Protein AF-A0A5D2L6T0-F1 (afdb_monomer)

Mean predicted aligned error: 5.44 Å

Structure (mmCIF, N/CA/C/O backbone):
data_AF-A0A5D2L6T0-F1
#
_entry.id   AF-A0A5D2L6T0-F1
#
loop_
_atom_site.group_PDB
_atom_site.id
_atom_site.type_symbol
_atom_site.label_atom_id
_atom_site.label_alt_id
_atom_site.label_comp_id
_atom_site.label_asym_id
_atom_site.label_entity_id
_atom_site.label_seq_id
_atom_site.pdbx_PDB_ins_code
_atom_site.Cartn_x
_atom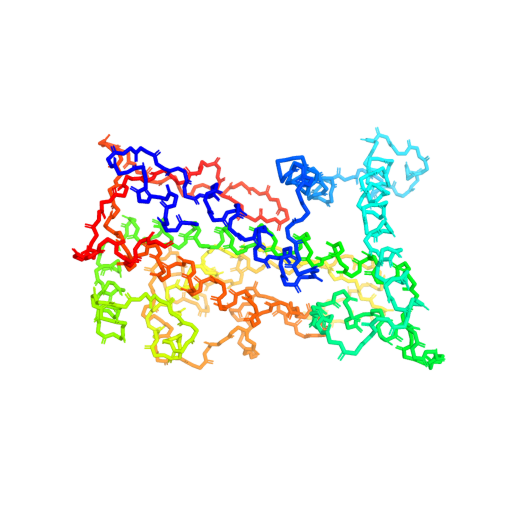_site.Cartn_y
_atom_site.Cartn_z
_atom_site.occupancy
_atom_site.B_iso_or_equiv
_atom_site.auth_seq_id
_atom_site.auth_comp_id
_atom_site.auth_asym_id
_atom_site.auth_atom_id
_atom_site.pdbx_PDB_model_num
ATOM 1 N N . MET A 1 1 ? -1.366 10.564 13.164 1.00 91.81 1 MET A N 1
ATOM 2 C CA . MET A 1 1 ? -2.669 9.953 12.842 1.00 91.81 1 MET A CA 1
ATOM 3 C C . MET A 1 1 ? -3.666 10.006 13.991 1.00 91.81 1 MET A C 1
ATOM 5 O O . MET A 1 1 ? -4.524 10.870 13.949 1.00 91.81 1 MET A O 1
ATOM 9 N N . VAL A 1 2 ? -3.582 9.132 15.008 1.00 93.00 2 VAL A N 1
ATOM 10 C CA . VAL A 1 2 ? -4.621 9.012 16.059 1.00 93.00 2 VAL A CA 1
ATOM 11 C C . VAL A 1 2 ? -4.893 10.361 16.730 1.00 93.00 2 VAL A C 1
ATOM 13 O O . VAL A 1 2 ? -6.029 10.823 16.725 1.00 93.00 2 VAL A O 1
ATOM 16 N N . LYS A 1 3 ? -3.842 11.066 17.154 1.00 92.00 3 LYS A N 1
ATOM 17 C CA . LYS A 1 3 ? -3.933 12.431 17.689 1.00 92.00 3 LYS A CA 1
ATOM 18 C C . LYS A 1 3 ? -4.612 13.443 16.762 1.00 92.00 3 LYS A C 1
ATOM 20 O O . LYS A 1 3 ? -5.436 14.239 17.203 1.00 92.00 3 LYS A O 1
ATOM 25 N N . GLU A 1 4 ? -4.275 13.419 15.473 1.00 90.75 4 GLU A N 1
ATOM 26 C CA . GLU A 1 4 ? -4.847 14.331 14.467 1.00 90.75 4 GLU A CA 1
ATOM 27 C C . GLU A 1 4 ? -6.338 14.041 14.232 1.00 90.75 4 GLU A C 1
ATOM 29 O O . GLU A 1 4 ? -7.122 14.972 14.056 1.00 90.75 4 GLU A O 1
ATOM 34 N N . ILE A 1 5 ? -6.738 12.765 14.271 1.00 92.81 5 ILE A N 1
ATOM 35 C CA . ILE A 1 5 ? -8.134 12.323 14.146 1.00 92.81 5 ILE A CA 1
ATOM 36 C C . ILE A 1 5 ? -8.926 12.662 15.414 1.00 92.81 5 ILE A C 1
ATOM 38 O O . ILE A 1 5 ? -10.043 13.165 15.317 1.00 92.81 5 ILE A O 1
ATOM 42 N N . HIS A 1 6 ? -8.338 12.461 16.595 1.00 90.44 6 HIS A N 1
ATOM 43 C CA . HIS A 1 6 ? -8.950 12.811 17.878 1.00 90.44 6 HIS A CA 1
ATOM 44 C C . HIS A 1 6 ? -9.287 14.307 17.961 1.00 90.44 6 HIS A C 1
ATOM 46 O O . HIS A 1 6 ? -10.361 14.690 18.418 1.00 90.44 6 HIS A O 1
ATOM 52 N N . GLY A 1 7 ? -8.416 15.176 17.436 1.00 88.06 7 GLY A N 1
ATOM 53 C CA . GLY A 1 7 ? -8.685 16.617 17.340 1.00 88.06 7 GLY A CA 1
ATOM 54 C C . GLY A 1 7 ? -9.858 17.006 16.424 1.00 88.06 7 GLY A C 1
ATOM 55 O O . GLY A 1 7 ? -10.235 18.174 16.395 1.00 88.06 7 GLY A O 1
ATOM 56 N N . LYS A 1 8 ? -10.433 16.054 15.677 1.00 87.75 8 LYS A N 1
ATOM 57 C CA . LYS A 1 8 ? -11.510 16.245 14.692 1.00 87.75 8 LYS A CA 1
ATOM 58 C C . LYS A 1 8 ? -12.812 15.525 15.078 1.00 87.75 8 LYS A C 1
ATOM 60 O O . LYS A 1 8 ? -13.636 15.241 14.207 1.00 87.75 8 LYS A O 1
ATOM 65 N N . PHE A 1 9 ? -13.023 15.221 16.357 1.00 86.06 9 PHE A N 1
ATOM 66 C CA . PHE A 1 9 ? -14.237 14.543 16.820 1.00 86.06 9 PHE A CA 1
ATOM 67 C C . PHE A 1 9 ? -15.538 15.216 16.396 1.00 86.06 9 PHE A C 1
ATOM 69 O O . PHE A 1 9 ? -15.673 16.437 16.421 1.00 86.06 9 PHE A O 1
ATOM 76 N N . GLY A 1 10 ? -16.495 14.381 15.977 1.00 77.06 10 GLY A N 1
ATOM 77 C CA . GLY A 1 10 ? -17.788 14.829 15.458 1.00 77.06 10 GLY A CA 1
ATOM 78 C C . GLY A 1 10 ? -17.724 15.513 14.088 1.00 77.06 10 GLY A C 1
ATOM 79 O O . GLY A 1 10 ? -18.768 15.880 13.555 1.00 77.06 10 GLY A O 1
ATOM 80 N N . SER A 1 11 ? -16.535 15.666 13.493 1.00 89.31 11 SER A N 1
ATOM 81 C CA . SER A 1 11 ? -16.359 16.215 12.147 1.00 89.31 11 SER A CA 1
ATOM 82 C C . SER A 1 11 ? -16.006 15.127 11.134 1.00 89.31 11 SER A C 1
ATOM 84 O O . SER A 1 11 ? -15.559 14.035 11.482 1.00 89.31 11 SER A O 1
ATOM 86 N N . SER A 1 12 ? -16.237 15.423 9.858 1.00 92.06 12 SER A N 1
ATOM 87 C CA . SER A 1 12 ? -15.914 14.511 8.761 1.00 92.06 12 SER A CA 1
ATOM 88 C C . SER A 1 12 ? -14.402 14.437 8.537 1.00 92.06 12 SER A C 1
ATOM 90 O O . SER A 1 12 ? -13.741 15.461 8.357 1.00 92.06 12 SER A O 1
ATOM 92 N N . VAL A 1 13 ? -13.858 13.222 8.517 1.00 94.44 13 VAL A N 1
ATOM 93 C CA . VAL A 1 13 ? -12.435 12.943 8.299 1.00 94.44 13 VAL A CA 1
ATOM 94 C C . VAL A 1 13 ? -12.268 12.115 7.031 1.00 94.44 13 VAL A C 1
ATOM 96 O O . VAL A 1 13 ? -12.811 11.017 6.931 1.00 94.44 13 VAL A O 1
ATOM 99 N N . ASN A 1 14 ? -11.474 12.619 6.084 1.00 95.19 14 ASN A N 1
ATOM 100 C CA . ASN A 1 14 ? -10.995 11.828 4.953 1.00 95.19 14 ASN A CA 1
ATOM 101 C C . ASN A 1 14 ? -9.943 10.825 5.452 1.00 95.19 14 ASN A C 1
ATOM 103 O O . ASN A 1 14 ? -8.845 11.215 5.860 1.00 95.19 14 ASN A O 1
ATOM 107 N N . ILE A 1 15 ? -10.290 9.538 5.449 1.00 95.50 15 ILE A N 1
ATOM 108 C CA . ILE A 1 15 ? -9.448 8.472 6.000 1.00 95.50 15 ILE A CA 1
ATOM 109 C C . ILE A 1 15 ? -8.187 8.274 5.148 1.00 95.50 15 ILE A C 1
ATOM 111 O O . ILE A 1 15 ? -7.098 8.131 5.712 1.00 95.50 15 ILE A O 1
ATOM 115 N N . TYR A 1 16 ? -8.297 8.345 3.816 1.00 95.19 16 TYR A N 1
ATOM 116 C CA . TYR A 1 16 ? -7.143 8.212 2.924 1.00 95.19 16 TYR A CA 1
ATOM 117 C C . TYR A 1 16 ? -6.093 9.282 3.191 1.00 95.19 16 TYR A C 1
ATOM 119 O O . TYR A 1 16 ? -4.919 8.954 3.305 1.00 95.19 16 TYR A O 1
ATOM 127 N N . GLU A 1 17 ? -6.493 10.546 3.346 1.00 93.50 17 GLU A N 1
ATOM 128 C CA . GLU A 1 17 ? -5.557 11.646 3.614 1.00 93.50 17 GLU A CA 1
ATOM 129 C C . GLU A 1 17 ? -4.761 11.429 4.908 1.00 93.50 17 GLU A C 1
ATOM 131 O O . GLU A 1 17 ? -3.548 11.648 4.934 1.00 93.50 17 GLU A O 1
ATOM 136 N N . GLN A 1 18 ? -5.416 10.953 5.975 1.00 94.81 18 GLN A N 1
ATOM 137 C CA . GLN A 1 18 ? -4.747 10.675 7.251 1.00 94.81 18 GLN A CA 1
ATOM 138 C C . GLN A 1 18 ? -3.772 9.494 7.140 1.00 94.81 18 GLN A C 1
ATOM 140 O O . GLN A 1 18 ? -2.641 9.570 7.633 1.00 94.81 18 GLN A O 1
ATOM 145 N N . LEU A 1 19 ? -4.188 8.418 6.465 1.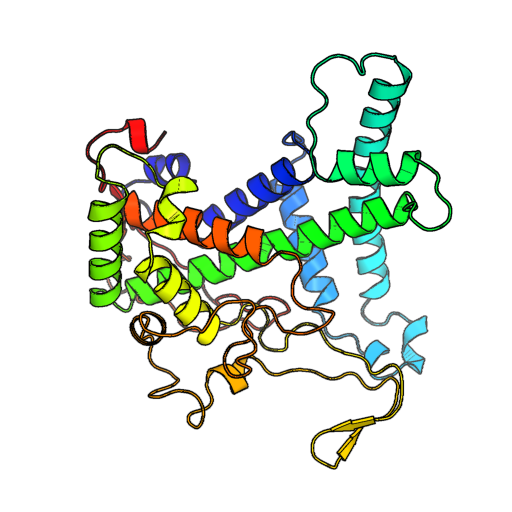00 96.19 19 LEU A N 1
ATOM 146 C CA . LEU A 1 19 ? -3.353 7.242 6.209 1.00 96.19 19 LEU A CA 1
ATOM 147 C C . LEU A 1 19 ? -2.148 7.592 5.334 1.00 96.19 19 LEU A C 1
ATOM 149 O O . LEU A 1 19 ? -1.021 7.227 5.648 1.00 96.19 19 LEU A O 1
ATOM 153 N N . SER A 1 20 ? -2.397 8.336 4.265 1.00 93.31 20 SER A N 1
ATOM 154 C CA . SER A 1 20 ? -1.435 8.806 3.274 1.00 93.31 20 SER A CA 1
ATOM 155 C C . SER A 1 20 ? -0.338 9.671 3.896 1.00 93.31 20 SER A C 1
ATOM 157 O O . SER A 1 20 ? 0.850 9.376 3.740 1.00 93.31 20 SER A O 1
ATOM 159 N N . ALA A 1 21 ? -0.717 10.682 4.684 1.00 91.94 21 ALA A N 1
ATOM 160 C CA . ALA A 1 21 ? 0.239 11.522 5.401 1.00 91.94 21 ALA A CA 1
ATOM 161 C C . ALA A 1 21 ? 1.059 10.714 6.422 1.00 91.94 21 ALA A C 1
ATOM 163 O O . ALA A 1 21 ? 2.264 10.921 6.571 1.00 91.94 21 ALA A O 1
ATOM 164 N N . THR A 1 22 ? 0.421 9.761 7.106 1.00 93.62 22 THR A N 1
ATOM 165 C CA . THR A 1 22 ? 1.095 8.909 8.093 1.00 93.62 22 THR A CA 1
ATOM 166 C C . THR A 1 22 ? 2.080 7.948 7.430 1.00 93.62 22 THR A C 1
ATOM 168 O O . THR A 1 22 ? 3.220 7.850 7.878 1.00 93.62 22 THR A O 1
ATOM 171 N N . ALA A 1 23 ? 1.685 7.290 6.338 1.00 93.88 23 ALA A N 1
ATOM 172 C CA . ALA A 1 23 ? 2.555 6.407 5.569 1.00 93.88 23 ALA A CA 1
ATOM 173 C C . ALA A 1 23 ? 3.762 7.163 5.007 1.00 93.88 23 ALA A C 1
ATOM 175 O O . ALA A 1 23 ? 4.882 6.672 5.122 1.00 93.88 23 ALA A O 1
ATOM 176 N N . LEU A 1 24 ? 3.562 8.382 4.492 1.00 92.12 24 LEU A N 1
ATOM 177 C CA . LEU A 1 24 ? 4.658 9.232 4.028 1.00 92.12 24 LEU A CA 1
ATOM 178 C C . LEU A 1 24 ? 5.675 9.503 5.148 1.00 92.12 24 LEU A C 1
ATOM 180 O O . LEU A 1 24 ? 6.864 9.251 4.962 1.00 92.12 24 LEU A O 1
ATOM 184 N N . ARG A 1 25 ? 5.220 9.931 6.334 1.00 91.19 25 ARG A N 1
ATOM 185 C CA . ARG A 1 25 ? 6.103 10.173 7.493 1.00 91.19 25 ARG A CA 1
ATOM 186 C C . ARG A 1 25 ? 6.852 8.909 7.928 1.00 91.19 25 ARG A C 1
ATOM 188 O O . ARG A 1 25 ? 8.049 8.972 8.207 1.00 91.19 25 ARG A O 1
ATOM 195 N N . VAL A 1 26 ? 6.173 7.757 7.954 1.00 91.94 26 VAL A N 1
ATOM 196 C CA . VAL A 1 26 ? 6.793 6.459 8.281 1.00 91.94 26 VAL A CA 1
ATOM 197 C C . VAL A 1 26 ? 7.875 6.103 7.265 1.00 91.94 26 VAL A C 1
ATOM 199 O O . VAL A 1 26 ? 8.983 5.740 7.663 1.00 91.94 26 VAL A O 1
ATOM 202 N N . MET A 1 27 ? 7.592 6.247 5.968 1.00 92.56 27 MET A N 1
ATOM 203 C CA . MET A 1 27 ? 8.561 5.973 4.907 1.00 92.56 27 MET A CA 1
ATOM 204 C C . MET A 1 27 ? 9.773 6.899 5.009 1.00 92.56 27 MET A C 1
ATOM 206 O O . MET A 1 27 ? 10.901 6.416 5.029 1.00 92.56 27 MET A O 1
ATOM 210 N N . MET A 1 28 ? 9.567 8.205 5.176 1.00 90.31 28 MET A N 1
ATOM 211 C CA . MET A 1 28 ? 10.662 9.170 5.313 1.00 90.31 28 MET A CA 1
ATOM 212 C C . MET A 1 28 ? 11.529 8.881 6.544 1.00 90.31 28 MET A C 1
ATOM 214 O O . MET A 1 28 ? 12.753 8.800 6.432 1.00 90.31 28 MET A O 1
ATOM 218 N N . SER A 1 29 ? 10.915 8.625 7.706 1.00 89.44 29 SER A N 1
ATOM 219 C CA . SER A 1 29 ? 11.669 8.293 8.922 1.00 89.44 29 SER A CA 1
ATOM 220 C C . SER A 1 29 ? 12.417 6.961 8.800 1.00 89.44 29 SER A C 1
ATOM 222 O O . SER A 1 29 ? 13.545 6.838 9.277 1.00 89.44 29 SER A O 1
ATOM 224 N N . THR A 1 30 ? 11.832 5.972 8.119 1.00 90.56 30 THR A N 1
ATOM 225 C CA . THR A 1 30 ? 12.480 4.674 7.866 1.00 90.56 30 THR A CA 1
ATOM 226 C C . THR A 1 30 ? 13.668 4.817 6.918 1.00 90.56 30 THR A C 1
ATOM 228 O O . THR A 1 30 ? 14.714 4.193 7.125 1.00 90.56 30 THR A O 1
ATOM 231 N N . LEU A 1 31 ? 13.525 5.633 5.872 1.00 90.94 31 LEU A N 1
ATOM 232 C CA . LEU A 1 31 ? 14.544 5.747 4.841 1.00 90.94 31 LEU A CA 1
ATOM 233 C C . LEU A 1 31 ? 15.702 6.661 5.238 1.00 90.94 31 LEU A C 1
ATOM 235 O O . LEU A 1 31 ? 16.837 6.347 4.889 1.00 90.94 31 LEU A O 1
ATOM 239 N N . TRP A 1 32 ? 15.455 7.754 5.964 1.00 86.69 32 TRP A N 1
ATOM 240 C CA . TRP A 1 32 ? 16.502 8.735 6.285 1.00 86.69 32 TRP A CA 1
ATOM 241 C C . TRP A 1 32 ? 16.341 9.462 7.630 1.00 86.69 32 TRP A C 1
ATOM 243 O O . TRP A 1 32 ? 16.989 10.488 7.846 1.00 86.69 32 TRP A O 1
ATOM 253 N N . GLY A 1 33 ? 15.542 8.918 8.553 1.00 79.56 33 GLY A N 1
ATOM 254 C CA . GLY A 1 33 ? 15.574 9.266 9.976 1.00 79.56 33 GLY A CA 1
ATOM 255 C C . GLY A 1 33 ? 14.805 10.529 10.361 1.00 79.56 33 GLY A C 1
ATOM 256 O O . GLY A 1 33 ? 13.859 10.433 11.147 1.00 79.56 33 GLY A O 1
ATOM 257 N N . ASP A 1 34 ? 15.202 11.677 9.816 1.00 67.25 34 ASP A N 1
ATOM 258 C CA . ASP A 1 34 ? 14.659 12.991 10.172 1.00 67.25 34 ASP A CA 1
ATOM 259 C C . ASP A 1 34 ? 13.663 13.487 9.124 1.00 67.25 34 ASP A C 1
ATOM 261 O O . ASP A 1 34 ? 13.894 13.348 7.922 1.00 67.25 34 ASP A O 1
ATOM 265 N N . ASP A 1 35 ? 12.556 14.062 9.604 1.00 60.38 35 ASP A N 1
ATOM 266 C CA . ASP A 1 35 ? 11.552 14.754 8.796 1.00 60.38 35 ASP A CA 1
ATOM 267 C C . ASP A 1 35 ? 12.223 15.998 8.196 1.00 60.38 35 ASP A C 1
ATOM 269 O O . ASP A 1 35 ? 12.499 16.958 8.928 1.00 60.38 35 ASP A O 1
ATOM 273 N N . PRO A 1 36 ? 12.589 15.997 6.901 1.00 51.62 36 PRO A N 1
ATOM 274 C CA . PRO A 1 36 ? 13.064 17.209 6.291 1.00 51.62 36 PRO A CA 1
ATOM 275 C C . PRO A 1 36 ? 11.859 18.138 6.302 1.00 51.62 36 PRO A C 1
ATOM 277 O O . PRO A 1 36 ? 10.905 17.928 5.565 1.00 51.62 36 PRO A O 1
ATOM 280 N N . SER A 1 37 ? 11.943 19.201 7.091 1.00 45.31 37 SER A N 1
ATOM 281 C CA . SER A 1 37 ? 11.058 20.369 7.095 1.00 45.31 37 SER A CA 1
ATOM 282 C C . SER A 1 37 ? 10.964 21.095 5.736 1.00 45.31 37 SER A C 1
ATOM 284 O O . SER A 1 37 ? 10.539 22.247 5.660 1.00 45.31 37 SER A O 1
ATOM 286 N N . GLN A 1 38 ? 11.354 20.426 4.647 1.00 55.53 38 GLN A N 1
ATOM 287 C CA . GLN A 1 38 ? 10.820 20.662 3.321 1.00 55.53 38 GLN A CA 1
ATOM 288 C C . GLN A 1 38 ? 9.315 20.408 3.345 1.00 55.53 38 GLN A C 1
ATOM 290 O O . GLN A 1 38 ? 8.815 19.544 4.058 1.00 55.53 38 GLN A O 1
ATOM 295 N N . ASP A 1 39 ? 8.594 21.200 2.568 1.00 71.12 39 ASP A N 1
ATOM 296 C CA . ASP A 1 39 ? 7.147 21.143 2.476 1.00 71.12 39 ASP A CA 1
ATOM 297 C C . ASP A 1 39 ? 6.675 19.711 2.139 1.00 71.12 39 ASP A C 1
ATOM 299 O O . ASP A 1 39 ? 6.753 19.275 0.987 1.00 71.12 39 ASP A O 1
ATOM 303 N N . LEU A 1 40 ? 6.219 18.958 3.155 1.00 79.44 40 LEU A N 1
ATOM 304 C CA . LEU A 1 40 ? 5.674 17.601 3.010 1.00 79.44 40 LEU A CA 1
ATOM 305 C C . LEU A 1 40 ? 4.571 17.569 1.949 1.00 79.44 40 LEU A C 1
ATOM 307 O O . LEU A 1 40 ? 4.392 16.550 1.285 1.00 79.44 40 LEU A O 1
ATOM 311 N N . ILE A 1 41 ? 3.859 18.687 1.773 1.00 83.88 41 ILE A N 1
ATOM 312 C CA . ILE A 1 41 ? 2.817 18.850 0.763 1.00 83.88 41 ILE A CA 1
ATOM 313 C C . ILE A 1 41 ? 3.440 18.847 -0.635 1.00 83.88 41 ILE A C 1
ATOM 315 O O . ILE A 1 41 ? 2.962 18.117 -1.501 1.00 83.88 41 ILE A O 1
ATOM 319 N N . GLU A 1 42 ? 4.524 19.594 -0.863 1.00 86.88 42 GLU A N 1
ATOM 320 C CA . GLU A 1 42 ? 5.226 19.591 -2.154 1.00 86.88 42 GLU A CA 1
ATOM 321 C C . GLU A 1 42 ? 5.864 18.226 -2.430 1.00 86.88 42 GLU A C 1
ATOM 323 O O . GLU A 1 42 ? 5.693 17.684 -3.520 1.00 86.88 42 GLU A O 1
ATOM 328 N N . PHE A 1 43 ? 6.535 17.616 -1.446 1.00 87.75 43 PHE A N 1
ATOM 329 C CA . PHE A 1 43 ? 7.118 16.281 -1.622 1.00 87.75 43 PHE A CA 1
ATOM 330 C C . PHE A 1 43 ? 6.040 15.253 -1.985 1.00 87.75 43 PHE A C 1
ATOM 332 O O . PHE A 1 43 ? 6.197 14.474 -2.929 1.00 87.75 43 PHE A O 1
ATOM 339 N N . ARG A 1 44 ? 4.908 15.288 -1.270 1.00 88.00 44 ARG A N 1
ATOM 340 C CA . ARG A 1 44 ? 3.752 14.436 -1.538 1.00 88.00 44 ARG A CA 1
ATOM 341 C C . ARG A 1 44 ? 3.202 14.656 -2.941 1.00 88.00 44 ARG A C 1
ATOM 343 O O . ARG A 1 44 ? 3.015 13.694 -3.679 1.00 88.00 44 ARG A O 1
ATOM 350 N N . LYS A 1 45 ? 2.988 15.912 -3.323 1.00 90.62 45 LYS A N 1
ATOM 351 C CA . LYS A 1 45 ? 2.499 16.278 -4.652 1.00 90.62 45 LYS A CA 1
ATOM 352 C C . LYS A 1 45 ? 3.418 15.734 -5.747 1.00 90.62 45 LYS A C 1
ATOM 354 O O . LYS A 1 45 ? 2.931 15.143 -6.706 1.00 90.62 45 LYS A O 1
ATOM 359 N N . ARG A 1 46 ? 4.740 15.853 -5.589 1.00 91.69 46 ARG A N 1
ATOM 360 C CA . ARG A 1 46 ? 5.716 15.296 -6.543 1.00 91.69 46 ARG A CA 1
ATOM 361 C C . ARG A 1 46 ? 5.675 13.770 -6.617 1.00 91.69 46 ARG A C 1
ATOM 363 O O . ARG A 1 46 ? 5.847 13.222 -7.706 1.00 91.69 46 ARG A O 1
ATOM 370 N N . LEU A 1 47 ? 5.417 13.084 -5.500 1.00 90.44 47 LEU A N 1
ATOM 371 C CA . LEU A 1 47 ? 5.203 11.632 -5.495 1.00 90.44 47 LEU A CA 1
ATOM 372 C C . LEU A 1 47 ? 3.915 11.233 -6.230 1.00 90.44 47 LEU A C 1
ATOM 374 O O . LEU A 1 47 ? 3.917 10.285 -7.013 1.00 90.44 47 LEU A O 1
ATOM 378 N N . ASP A 1 48 ? 2.819 11.959 -6.027 1.00 89.88 48 ASP A N 1
ATOM 379 C CA . ASP A 1 48 ? 1.578 11.683 -6.754 1.00 89.88 48 ASP A CA 1
ATOM 380 C C . ASP A 1 48 ? 1.780 11.913 -8.268 1.00 89.88 48 ASP A C 1
ATOM 382 O O . ASP A 1 48 ? 1.376 11.096 -9.099 1.00 89.88 48 ASP A O 1
ATOM 386 N N . GLU A 1 49 ? 2.487 12.984 -8.645 1.00 91.56 49 GLU A N 1
ATOM 387 C CA . GLU A 1 49 ? 2.796 13.286 -10.043 1.00 91.56 49 GLU A CA 1
ATOM 388 C C . GLU A 1 49 ? 3.697 12.229 -10.709 1.00 91.56 49 GLU A C 1
ATOM 390 O O . GLU A 1 49 ? 3.483 11.939 -11.889 1.00 91.56 49 GLU A O 1
ATOM 395 N N . ILE A 1 50 ? 4.697 11.662 -10.015 1.00 91.12 50 ILE A N 1
ATOM 396 C CA . ILE A 1 50 ? 5.580 10.634 -10.603 1.00 91.12 50 ILE A CA 1
ATOM 397 C C . ILE A 1 50 ? 4.833 9.311 -10.815 1.00 91.12 50 ILE A C 1
ATOM 399 O O . ILE A 1 50 ? 4.985 8.688 -11.866 1.00 91.12 50 ILE A O 1
ATOM 403 N N . VAL A 1 51 ? 3.955 8.920 -9.881 1.00 89.56 51 VAL A N 1
ATOM 404 C CA . VAL A 1 51 ? 3.105 7.722 -10.017 1.00 89.56 51 VAL A CA 1
ATOM 405 C C . VAL A 1 51 ? 2.149 7.866 -11.201 1.00 89.56 51 VAL A C 1
ATOM 407 O O . VAL A 1 51 ? 1.986 6.925 -11.978 1.00 89.56 51 VAL A O 1
ATOM 410 N N . ILE A 1 52 ? 1.552 9.050 -11.379 1.00 89.88 52 ILE A N 1
ATOM 411 C CA . ILE A 1 52 ? 0.688 9.337 -12.531 1.00 89.88 52 ILE A CA 1
ATOM 412 C C . ILE A 1 52 ? 1.481 9.239 -13.837 1.00 89.88 52 ILE A C 1
ATOM 414 O O . ILE A 1 52 ? 1.014 8.591 -14.771 1.00 89.88 52 ILE A O 1
ATOM 418 N N . THR A 1 53 ? 2.677 9.836 -13.910 1.00 92.12 53 THR A N 1
ATOM 419 C CA . THR A 1 53 ? 3.527 9.757 -15.109 1.00 92.12 53 THR A CA 1
ATOM 420 C C . THR A 1 53 ? 3.904 8.309 -15.433 1.00 92.12 53 THR A C 1
ATOM 422 O O . THR A 1 53 ? 3.800 7.901 -16.586 1.00 92.12 53 THR A O 1
ATOM 425 N N . PHE A 1 54 ? 4.293 7.508 -14.434 1.00 87.19 54 PHE A N 1
ATOM 426 C CA . PHE A 1 54 ? 4.675 6.103 -14.634 1.00 87.19 54 PHE A CA 1
ATOM 427 C C . PHE A 1 54 ? 3.499 5.208 -15.035 1.00 87.19 54 PHE A C 1
ATOM 429 O O . PHE A 1 54 ? 3.695 4.208 -15.723 1.00 87.19 54 PHE A O 1
ATOM 436 N N . GLY A 1 55 ? 2.285 5.545 -14.595 1.00 87.38 55 GLY A N 1
ATOM 437 C CA . GLY A 1 55 ? 1.069 4.803 -14.925 1.00 87.38 55 GLY A CA 1
ATOM 438 C C . GLY A 1 55 ? 0.404 5.238 -16.227 1.00 87.38 55 GLY A C 1
ATOM 439 O O . GLY A 1 55 ? -0.542 4.585 -16.669 1.00 87.38 55 GLY A O 1
ATOM 440 N N . ALA A 1 56 ? 0.852 6.343 -16.827 1.00 90.00 56 ALA A N 1
ATOM 441 C CA . ALA A 1 56 ? 0.226 6.906 -18.012 1.00 90.00 56 ALA A CA 1
ATOM 442 C C . ALA A 1 56 ? 0.507 6.041 -19.254 1.00 90.00 56 ALA A C 1
ATOM 444 O O . ALA A 1 56 ? 1.651 5.644 -19.488 1.00 90.00 56 ALA A O 1
ATOM 445 N N . PRO A 1 57 ? -0.504 5.778 -20.102 1.00 90.62 57 PRO A N 1
ATOM 446 C CA . PRO A 1 57 ? -0.272 5.110 -21.372 1.00 90.62 57 PRO A CA 1
ATOM 447 C C . PRO A 1 57 ? 0.598 5.993 -22.273 1.00 90.62 57 PRO A C 1
ATOM 449 O O . PRO A 1 57 ? 0.260 7.149 -22.538 1.00 90.62 57 PRO A O 1
ATOM 452 N N . ASN A 1 58 ? 1.696 5.428 -22.770 1.00 93.00 58 ASN A N 1
ATOM 453 C CA . ASN A 1 58 ? 2.602 6.094 -23.697 1.00 93.00 58 ASN A CA 1
ATOM 454 C C . ASN A 1 58 ? 2.509 5.444 -25.083 1.00 93.00 58 ASN A C 1
ATOM 456 O O . ASN A 1 58 ? 2.827 4.271 -25.247 1.00 93.00 58 ASN A O 1
ATOM 460 N N . VAL A 1 59 ? 2.106 6.199 -26.102 1.00 94.06 59 VAL A N 1
ATOM 461 C CA . VAL A 1 59 ? 2.008 5.730 -27.492 1.00 94.06 59 VAL A CA 1
ATOM 462 C C . VAL A 1 59 ? 3.347 5.190 -28.002 1.00 94.06 59 VAL A C 1
ATOM 464 O O . VAL A 1 59 ? 3.375 4.210 -28.747 1.00 94.06 59 VAL A O 1
ATOM 467 N N . SER A 1 60 ? 4.458 5.758 -27.530 1.00 93.56 60 SER A N 1
ATOM 468 C CA . SER A 1 60 ? 5.814 5.327 -27.871 1.00 93.56 60 SER A CA 1
ATOM 469 C C . SER A 1 60 ? 6.162 3.930 -27.346 1.00 93.56 60 SER A C 1
ATOM 471 O O . SER A 1 60 ? 7.028 3.274 -27.923 1.00 93.56 60 SER A O 1
ATOM 473 N N . ASP A 1 61 ? 5.471 3.435 -26.309 1.00 90.00 61 ASP A N 1
ATOM 474 C CA . ASP A 1 61 ? 5.630 2.051 -25.837 1.00 90.00 61 ASP A CA 1
ATOM 475 C C . ASP A 1 61 ? 5.041 1.028 -26.817 1.00 90.00 61 ASP A C 1
ATOM 477 O O . ASP A 1 61 ? 5.506 -0.112 -26.877 1.00 90.00 61 ASP A O 1
ATOM 481 N N . PHE A 1 62 ? 4.014 1.424 -27.574 1.00 91.06 62 PHE A N 1
ATOM 482 C CA . PHE A 1 62 ? 3.338 0.571 -28.556 1.00 91.06 62 PHE A CA 1
ATOM 483 C C . PHE A 1 62 ? 3.935 0.725 -29.954 1.00 91.06 62 PHE A C 1
ATOM 485 O O . PHE A 1 62 ? 3.984 -0.236 -30.721 1.00 91.06 62 PHE A O 1
ATOM 492 N N . PHE A 1 63 ? 4.420 1.927 -30.274 1.00 93.81 63 PHE A N 1
ATOM 493 C CA . PHE A 1 63 ? 4.996 2.272 -31.567 1.00 93.81 63 PHE A CA 1
ATOM 494 C C . PHE A 1 63 ? 6.410 2.838 -31.373 1.00 93.81 63 PHE A C 1
ATOM 496 O O . PHE A 1 63 ? 6.580 4.057 -31.336 1.00 93.81 63 PHE A O 1
ATOM 503 N N . PRO A 1 64 ? 7.451 1.984 -31.302 1.00 90.19 64 PRO A N 1
ATOM 504 C CA . PRO A 1 64 ? 8.819 2.415 -30.995 1.00 90.19 64 PRO A CA 1
ATOM 505 C C . PRO A 1 64 ? 9.395 3.468 -31.950 1.00 90.19 64 PRO A C 1
ATOM 507 O O . PRO A 1 64 ? 10.258 4.247 -31.559 1.00 90.19 64 PRO A O 1
ATOM 510 N N . ILE A 1 65 ? 8.899 3.536 -33.192 1.00 96.19 65 ILE A N 1
ATOM 511 C CA . ILE A 1 65 ? 9.277 4.578 -34.160 1.00 96.19 65 ILE A CA 1
ATOM 512 C C . ILE A 1 65 ? 8.920 5.995 -33.679 1.00 96.19 65 ILE A C 1
ATOM 514 O O . ILE A 1 65 ? 9.542 6.961 -34.111 1.00 96.19 65 ILE A O 1
ATOM 518 N N . LEU A 1 66 ? 7.943 6.120 -32.774 1.00 95.50 66 LEU A N 1
ATOM 519 C CA . LEU A 1 66 ? 7.506 7.392 -32.205 1.00 95.50 66 LEU A CA 1
ATOM 520 C C . LEU A 1 66 ? 8.319 7.811 -30.970 1.00 95.50 66 LEU A C 1
ATOM 522 O O . LEU A 1 66 ? 8.234 8.968 -30.559 1.00 95.50 66 LEU A O 1
ATOM 526 N N . ALA A 1 67 ? 9.126 6.909 -30.398 1.00 93.81 67 ALA A N 1
ATOM 527 C CA . ALA A 1 67 ? 9.857 7.158 -29.157 1.00 93.81 67 ALA A CA 1
ATOM 528 C C . ALA A 1 67 ? 10.745 8.416 -29.184 1.00 93.81 67 ALA A C 1
ATOM 530 O O . ALA A 1 67 ? 10.653 9.193 -28.237 1.00 93.81 67 ALA A O 1
ATOM 531 N N . PRO A 1 68 ? 11.517 8.709 -30.253 1.00 95.69 68 PRO A N 1
ATOM 532 C CA . PRO A 1 68 ? 12.364 9.905 -30.289 1.00 95.69 68 PRO A CA 1
ATOM 533 C C . PRO A 1 68 ? 11.607 11.239 -30.227 1.00 95.69 68 PRO A C 1
ATOM 535 O O . PRO A 1 68 ? 12.228 12.266 -29.965 1.00 95.69 68 PRO A O 1
ATOM 538 N N . PHE A 1 69 ? 10.300 11.248 -30.507 1.00 95.75 69 PHE A N 1
ATOM 539 C CA . PHE A 1 69 ? 9.507 12.478 -30.563 1.00 95.75 69 PHE A CA 1
ATOM 540 C C . PHE A 1 69 ? 8.848 12.843 -29.234 1.00 95.75 69 PHE A C 1
ATOM 542 O O . PHE A 1 69 ? 8.362 13.964 -29.124 1.00 95.75 69 PHE A O 1
ATOM 549 N N . ASP A 1 70 ? 8.784 11.913 -28.270 1.00 95.31 70 ASP A N 1
ATOM 550 C CA . ASP A 1 70 ? 8.116 12.106 -26.973 1.00 95.31 70 ASP A CA 1
ATOM 551 C C . ASP A 1 70 ? 6.763 12.838 -27.111 1.00 95.31 70 ASP A C 1
ATOM 553 O O . ASP A 1 70 ? 6.512 13.857 -26.473 1.00 95.31 70 ASP A O 1
ATOM 557 N N . LEU A 1 71 ? 5.888 12.340 -27.999 1.00 95.50 71 LEU A N 1
ATOM 558 C CA . LEU A 1 71 ? 4.674 13.052 -28.446 1.00 95.50 71 LEU A CA 1
ATOM 559 C C . LEU A 1 71 ? 3.734 13.480 -27.307 1.00 95.50 71 LEU A C 1
ATOM 561 O O . LEU A 1 71 ? 2.956 14.416 -27.468 1.00 95.50 71 LEU A O 1
ATOM 565 N N . GLN A 1 72 ? 3.781 12.775 -26.175 1.00 96.19 72 GLN A N 1
ATOM 566 C CA . GLN A 1 72 ? 2.971 13.053 -24.986 1.00 96.19 72 GLN A CA 1
ATOM 567 C C . GLN A 1 72 ? 3.759 13.761 -23.869 1.00 96.19 72 GLN A C 1
ATOM 569 O O . GLN A 1 72 ? 3.186 14.048 -22.819 1.00 96.19 72 GLN A O 1
ATOM 574 N N . GLY A 1 73 ? 5.059 14.011 -24.056 1.00 95.88 73 GLY A N 1
ATOM 575 C CA . GLY A 1 73 ? 5.945 14.614 -23.058 1.00 95.88 73 GLY A CA 1
ATOM 576 C C . GLY A 1 73 ? 6.197 13.744 -21.820 1.00 95.88 73 GLY A C 1
ATOM 577 O O . GLY A 1 73 ? 6.676 14.254 -20.807 1.00 95.88 73 GLY A O 1
ATOM 578 N N . ILE A 1 74 ? 5.827 12.456 -21.851 1.00 95.12 74 ILE A N 1
ATOM 579 C CA . ILE A 1 74 ? 5.882 11.553 -20.690 1.00 95.12 74 ILE A CA 1
ATOM 580 C C . ILE A 1 74 ? 7.337 11.284 -20.304 1.00 95.12 74 ILE A C 1
ATOM 582 O O . ILE A 1 74 ? 7.663 11.303 -19.116 1.00 95.12 74 ILE A O 1
ATOM 586 N N . GLU A 1 75 ? 8.220 11.060 -21.282 1.00 93.31 75 GLU A N 1
ATOM 587 C CA . GLU A 1 75 ? 9.626 10.766 -20.993 1.00 93.31 75 GLU A CA 1
ATOM 588 C C . GLU A 1 75 ? 10.329 12.000 -20.415 1.00 93.31 75 GLU A C 1
ATOM 590 O O . GLU A 1 75 ? 11.007 11.909 -19.387 1.00 93.31 75 GLU A O 1
ATOM 595 N N . SER A 1 76 ? 10.126 13.163 -21.040 1.00 95.38 76 SER A N 1
ATOM 596 C CA . SER A 1 76 ? 10.676 14.442 -20.581 1.00 95.38 76 SER A CA 1
ATOM 597 C C . SER A 1 76 ? 10.206 14.781 -19.168 1.00 95.38 76 SER A C 1
ATOM 599 O O . SER A 1 76 ? 11.028 15.085 -18.300 1.00 95.38 76 SER A O 1
ATOM 601 N N . LYS A 1 77 ? 8.901 14.640 -18.901 1.00 95.81 77 LYS A N 1
ATOM 602 C CA . LYS A 1 77 ? 8.322 14.860 -17.570 1.00 95.81 77 LYS A CA 1
ATOM 603 C C . LYS A 1 77 ? 8.872 13.877 -16.535 1.00 95.81 77 LYS A C 1
ATOM 605 O O . LYS A 1 77 ? 9.219 14.286 -15.430 1.00 95.81 77 LYS A O 1
ATOM 610 N N . GLY A 1 78 ? 9.005 12.599 -16.891 1.00 94.38 78 GLY A N 1
ATOM 611 C CA . GLY A 1 78 ? 9.593 11.589 -16.010 1.00 94.38 78 GLY A CA 1
ATOM 612 C C . GLY A 1 78 ? 11.040 11.921 -15.630 1.00 94.38 78 GLY A C 1
ATOM 613 O O . GLY A 1 78 ? 11.405 11.835 -14.458 1.00 94.38 78 GLY A O 1
ATOM 614 N N . LYS A 1 79 ? 11.857 12.374 -16.592 1.00 94.50 79 LYS A N 1
ATOM 615 C CA . LYS A 1 79 ? 13.242 12.812 -16.337 1.00 94.50 79 LYS A CA 1
ATOM 616 C C . LYS A 1 79 ? 13.306 14.023 -15.408 1.00 94.50 79 LYS A C 1
ATOM 618 O O . LYS A 1 79 ? 14.127 14.029 -14.493 1.00 94.50 79 LYS A O 1
ATOM 623 N N . GLU A 1 80 ? 12.444 15.017 -15.618 1.00 95.81 80 GLU A N 1
ATOM 624 C CA . GLU A 1 80 ? 12.344 16.193 -14.745 1.00 95.81 80 GLU A CA 1
ATOM 625 C C . GLU A 1 80 ? 12.015 15.783 -13.300 1.00 95.81 80 GLU A C 1
ATOM 627 O O . GLU A 1 80 ? 12.725 16.161 -12.364 1.00 95.81 80 GLU A O 1
ATOM 632 N N . GLN A 1 81 ? 10.991 14.943 -13.126 1.00 94.38 81 GLN A N 1
ATOM 633 C CA . GLN A 1 81 ? 10.551 14.452 -11.818 1.00 94.38 81 GLN A CA 1
ATOM 634 C C . GLN A 1 81 ? 11.655 13.664 -11.100 1.00 94.38 81 GLN A C 1
ATOM 636 O O . GLN A 1 81 ? 11.965 13.951 -9.943 1.00 94.38 81 GLN A O 1
ATOM 641 N N . VAL A 1 82 ? 12.301 12.714 -11.787 1.00 94.44 82 VAL A N 1
ATOM 642 C CA . VAL A 1 82 ? 13.420 11.937 -11.223 1.00 94.44 82 VAL A CA 1
ATOM 643 C C . VAL A 1 82 ? 14.586 12.850 -10.842 1.00 94.44 82 VAL A C 1
ATOM 645 O O . VAL A 1 82 ? 15.162 12.693 -9.764 1.00 94.44 82 VAL A O 1
ATOM 648 N N . SER A 1 83 ? 14.914 13.838 -11.681 1.00 95.06 83 SER A N 1
ATOM 649 C CA . SER A 1 83 ? 15.993 14.789 -11.404 1.00 95.06 83 SER A CA 1
ATOM 650 C C . SER A 1 83 ? 15.735 15.605 -10.135 1.00 95.06 83 SER A C 1
ATOM 652 O O . SER A 1 83 ? 16.676 15.862 -9.381 1.00 95.06 83 SER A O 1
ATOM 654 N N . TRP A 1 84 ? 14.484 15.993 -9.875 1.00 94.19 84 TRP A N 1
ATOM 655 C CA . TRP A 1 84 ? 14.115 16.711 -8.654 1.00 94.19 84 TRP A CA 1
ATOM 656 C C . TRP A 1 84 ? 14.396 15.871 -7.401 1.00 94.19 84 TRP A C 1
ATOM 658 O O . TRP A 1 84 ? 15.144 16.308 -6.523 1.00 94.19 84 TRP A O 1
ATOM 668 N N . PHE A 1 85 ? 13.894 14.629 -7.354 1.00 93.12 85 PHE A N 1
ATOM 669 C CA . PHE A 1 85 ? 14.141 13.717 -6.227 1.00 93.12 85 PHE A CA 1
ATOM 670 C C . PHE A 1 85 ? 15.631 13.424 -6.049 1.00 93.12 85 PHE A C 1
ATOM 672 O O . PHE A 1 85 ? 16.144 13.429 -4.930 1.00 93.12 85 PHE A O 1
ATOM 679 N N . TYR A 1 86 ? 16.356 13.226 -7.151 1.00 94.44 86 TYR A N 1
ATOM 680 C CA . TYR A 1 86 ? 17.794 12.985 -7.095 1.00 94.44 86 TYR A CA 1
ATOM 681 C C . TYR A 1 86 ? 18.549 14.190 -6.536 1.00 94.44 86 TYR A C 1
ATOM 683 O O . TYR A 1 86 ? 19.518 13.987 -5.810 1.00 94.44 86 TYR A O 1
ATOM 691 N N . GLY A 1 87 ? 18.105 15.420 -6.813 1.00 92.56 87 GLY A N 1
ATOM 692 C CA . GLY A 1 87 ? 18.649 16.631 -6.199 1.00 92.56 87 GLY A CA 1
ATOM 693 C C . GLY A 1 87 ? 18.427 16.682 -4.684 1.00 92.56 87 GLY A C 1
ATOM 694 O O . GLY A 1 87 ? 19.356 17.003 -3.938 1.00 92.56 87 GLY A O 1
ATOM 695 N N . VAL A 1 88 ? 17.232 16.298 -4.218 1.00 90.62 88 VAL A N 1
ATOM 696 C CA . VAL A 1 88 ? 16.916 16.194 -2.782 1.00 90.62 88 VAL A CA 1
ATOM 697 C C . VAL A 1 88 ? 17.825 15.166 -2.102 1.00 90.62 88 VAL A C 1
ATOM 699 O O . VAL A 1 88 ? 18.492 15.488 -1.115 1.00 90.62 88 VAL A O 1
ATOM 702 N N . PHE A 1 89 ? 17.926 13.957 -2.658 1.00 92.38 89 PHE A N 1
ATOM 703 C CA . PHE A 1 89 ? 18.769 12.899 -2.095 1.00 92.38 89 PHE A CA 1
ATOM 704 C C . PHE A 1 89 ? 20.256 13.245 -2.143 1.00 92.38 89 PHE A C 1
ATOM 706 O O . PHE A 1 89 ? 20.978 12.969 -1.192 1.00 92.38 89 PHE A O 1
ATOM 713 N N . GLU A 1 90 ? 20.723 13.897 -3.207 1.00 92.06 90 GLU A N 1
ATOM 714 C CA . GLU A 1 90 ? 22.108 14.359 -3.314 1.00 92.06 90 GLU A CA 1
ATOM 715 C C . GLU A 1 90 ? 22.465 15.334 -2.181 1.00 92.06 90 GLU A C 1
ATOM 717 O O . GLU A 1 90 ? 23.537 15.223 -1.586 1.00 92.06 90 GLU A O 1
ATOM 722 N N . SER A 1 91 ? 21.558 16.257 -1.841 1.00 89.56 91 SER A N 1
ATOM 723 C CA . SER A 1 91 ? 21.732 17.174 -0.707 1.00 89.56 91 SER A CA 1
ATOM 724 C C . SER A 1 91 ? 21.845 16.416 0.623 1.00 89.56 91 SER A C 1
ATOM 726 O O . SER A 1 91 ? 22.783 16.632 1.393 1.00 89.56 91 SER A O 1
ATOM 728 N N . MET A 1 92 ? 20.946 15.454 0.861 1.00 89.00 92 MET A N 1
ATOM 729 C CA . MET A 1 92 ? 20.964 14.616 2.067 1.00 89.00 92 MET A CA 1
ATOM 730 C C . MET A 1 92 ? 22.254 13.794 2.183 1.00 89.00 92 MET A C 1
ATOM 732 O O . MET A 1 92 ? 22.867 13.734 3.250 1.00 89.00 92 MET A O 1
ATOM 736 N N . ILE A 1 93 ? 22.703 13.193 1.079 1.00 89.56 93 ILE A N 1
ATOM 737 C CA . ILE A 1 93 ? 23.912 12.367 1.054 1.00 89.56 93 ILE A CA 1
ATOM 738 C C . ILE A 1 93 ? 25.164 13.221 1.288 1.00 89.56 93 ILE A C 1
ATOM 740 O O . ILE A 1 93 ? 26.039 12.817 2.057 1.00 89.56 93 ILE A O 1
ATOM 744 N N . LYS A 1 94 ? 25.245 14.420 0.695 1.00 88.94 94 LYS A N 1
ATOM 745 C CA . LYS A 1 94 ? 26.340 15.370 0.956 1.00 88.94 94 LYS A CA 1
ATOM 746 C C . LYS A 1 94 ? 26.422 15.751 2.432 1.00 88.94 94 LYS A C 1
ATOM 748 O O . LYS A 1 94 ? 27.511 15.714 2.998 1.00 88.94 94 LYS A O 1
ATOM 753 N N . ASN A 1 95 ? 25.285 16.036 3.069 1.00 85.25 95 ASN A N 1
ATOM 754 C CA . ASN A 1 95 ? 25.248 16.353 4.498 1.00 85.25 95 ASN A CA 1
ATOM 755 C C . ASN A 1 95 ? 25.804 15.202 5.350 1.00 85.25 95 ASN A C 1
ATOM 757 O O . ASN A 1 95 ? 26.634 15.431 6.228 1.00 85.25 95 ASN A O 1
ATOM 761 N N . ARG A 1 96 ? 25.422 13.954 5.050 1.00 85.19 96 ARG A N 1
ATOM 762 C CA . ARG A 1 96 ? 25.931 12.765 5.758 1.00 85.19 96 ARG A CA 1
ATOM 763 C C . ARG A 1 96 ? 27.420 12.534 5.544 1.00 85.19 96 ARG A C 1
ATOM 765 O O . ARG A 1 96 ? 28.126 12.185 6.486 1.00 85.19 96 ARG A O 1
ATOM 772 N N . ARG A 1 97 ? 27.905 12.752 4.320 1.00 83.06 97 ARG A N 1
ATOM 773 C CA . ARG A 1 97 ? 29.332 12.652 4.004 1.00 83.06 97 ARG A CA 1
ATOM 774 C C . ARG A 1 97 ? 30.155 13.658 4.809 1.00 83.06 97 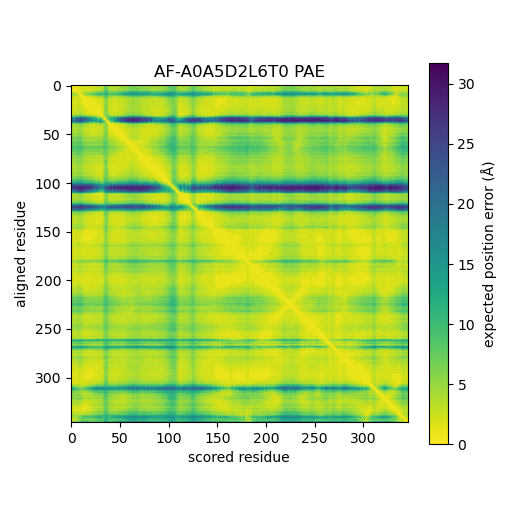ARG A C 1
ATOM 776 O O . ARG A 1 97 ? 31.146 13.261 5.406 1.00 83.06 97 ARG A O 1
ATOM 783 N N . ASN A 1 98 ? 29.708 14.910 4.892 1.00 82.62 98 ASN A N 1
ATOM 784 C CA . ASN A 1 98 ? 30.400 15.940 5.670 1.00 82.62 98 ASN A CA 1
ATOM 785 C C . ASN A 1 98 ? 30.471 15.578 7.165 1.00 82.62 98 ASN A C 1
ATOM 787 O O . ASN A 1 98 ? 31.521 15.716 7.780 1.00 82.62 98 ASN A O 1
ATOM 791 N N . ILE A 1 99 ? 29.383 15.049 7.742 1.00 77.69 99 ILE A N 1
ATOM 792 C CA . ILE A 1 99 ? 29.357 14.601 9.148 1.00 77.69 99 ILE A CA 1
ATOM 793 C C . ILE A 1 99 ? 30.370 13.474 9.401 1.00 77.69 99 ILE A C 1
ATOM 795 O O . ILE A 1 99 ? 31.022 13.453 10.447 1.00 77.69 99 ILE A O 1
ATOM 799 N N . ARG A 1 100 ? 30.504 12.546 8.446 1.00 76.44 100 ARG A N 1
ATOM 800 C CA . ARG A 1 100 ? 31.482 11.456 8.501 1.00 76.44 100 ARG A CA 1
ATOM 801 C C . ARG A 1 100 ? 32.920 11.967 8.405 1.00 76.44 100 ARG A C 1
ATOM 803 O O . ARG A 1 100 ? 33.744 11.600 9.239 1.00 76.44 100 ARG A O 1
ATOM 810 N N . ASP A 1 101 ? 33.204 12.815 7.420 1.00 76.94 101 ASP A N 1
ATOM 811 C CA . ASP A 1 101 ? 34.549 13.346 7.165 1.00 76.94 101 ASP A CA 1
ATOM 812 C C . ASP A 1 101 ? 35.046 14.234 8.333 1.00 76.94 101 ASP A C 1
ATOM 814 O O . ASP A 1 101 ? 36.237 14.231 8.643 1.00 76.94 101 ASP A O 1
ATOM 818 N N . ASP A 1 102 ? 34.135 14.896 9.061 1.00 76.12 102 ASP A N 1
ATOM 819 C CA . ASP A 1 102 ? 34.414 15.664 10.289 1.00 76.12 102 ASP A CA 1
ATOM 820 C C . ASP A 1 102 ? 34.814 14.794 11.508 1.00 76.12 102 ASP A C 1
ATOM 822 O O . ASP A 1 102 ? 35.062 15.322 12.595 1.00 76.12 102 ASP A O 1
ATOM 826 N N . GLY A 1 103 ? 34.840 13.459 11.387 1.00 64.44 103 GLY A N 1
ATOM 827 C CA . GLY A 1 103 ? 35.229 12.552 12.475 1.00 64.44 103 GLY A CA 1
ATOM 828 C C . GLY A 1 103 ? 34.239 12.498 13.648 1.00 64.44 103 GLY A C 1
ATOM 829 O O . GLY A 1 103 ? 34.557 11.942 14.701 1.00 64.44 103 GLY A O 1
ATOM 830 N N . LYS A 1 104 ? 33.020 13.030 13.474 1.00 60.28 104 LYS A N 1
ATOM 831 C CA . LYS A 1 104 ? 31.924 12.999 14.466 1.00 60.28 104 LYS A CA 1
ATOM 832 C C . LYS A 1 104 ? 31.233 11.630 14.564 1.00 60.28 104 LYS A C 1
ATOM 834 O O . LYS A 1 104 ? 30.219 11.501 15.239 1.00 60.28 104 LYS A O 1
ATOM 839 N N . GLU A 1 105 ? 31.795 10.597 13.934 1.00 55.19 105 GLU A N 1
ATOM 840 C CA . GLU A 1 105 ? 31.247 9.235 13.814 1.00 55.19 105 GLU A CA 1
ATOM 841 C C . GLU A 1 105 ? 31.010 8.492 15.146 1.00 55.19 105 GLU A C 1
ATOM 843 O O . GLU A 1 105 ? 30.482 7.382 15.125 1.00 55.19 105 GLU A O 1
ATOM 848 N N . LYS A 1 106 ? 31.385 9.042 16.310 1.00 50.78 106 LYS A N 1
ATOM 849 C CA . LYS A 1 106 ? 31.415 8.245 17.545 1.00 50.78 106 LYS A CA 1
ATOM 850 C C . LYS A 1 106 ? 30.112 8.132 18.329 1.00 50.78 106 LYS A C 1
ATOM 852 O O . LYS A 1 106 ? 29.989 7.143 19.040 1.00 50.78 106 LYS A O 1
ATOM 857 N N . GLU A 1 107 ? 29.119 9.007 18.177 1.00 49.19 107 GLU A N 1
ATOM 858 C CA . GLU A 1 107 ? 27.839 8.846 18.889 1.00 49.19 107 GLU A CA 1
ATOM 859 C C . GLU A 1 107 ? 26.673 9.395 18.035 1.00 49.19 107 GLU A C 1
ATOM 861 O O . GLU A 1 107 ? 26.658 10.574 17.705 1.00 49.19 107 GLU A O 1
ATOM 866 N N . ASN A 1 108 ? 25.685 8.551 17.693 1.00 52.41 108 ASN A N 1
ATOM 867 C CA . ASN A 1 108 ? 24.355 8.904 17.139 1.00 52.41 108 ASN A CA 1
ATOM 868 C C . ASN A 1 108 ? 24.107 9.097 15.619 1.00 52.41 108 ASN A C 1
ATOM 870 O O . ASN A 1 108 ? 23.100 9.716 15.273 1.00 52.41 108 ASN A O 1
ATOM 874 N N . ILE A 1 109 ? 24.856 8.506 14.673 1.00 59.38 109 ILE A N 1
ATOM 875 C CA . ILE A 1 109 ? 24.280 8.370 13.309 1.00 59.38 109 ILE A CA 1
ATOM 876 C C . ILE A 1 109 ? 23.216 7.263 13.334 1.00 59.38 109 ILE A C 1
ATOM 878 O O . ILE A 1 109 ? 23.525 6.083 13.524 1.00 59.38 109 ILE A O 1
ATOM 882 N N . ARG A 1 110 ? 21.945 7.645 13.160 1.00 63.59 110 ARG A N 1
ATOM 883 C CA . ARG A 1 110 ? 20.815 6.712 13.064 1.00 63.59 110 ARG A CA 1
ATOM 884 C C . ARG A 1 110 ? 21.066 5.746 11.900 1.00 63.59 110 ARG A C 1
ATOM 886 O O . ARG A 1 110 ? 21.311 6.168 10.774 1.00 63.59 110 ARG A O 1
ATOM 893 N N . LYS A 1 111 ? 21.008 4.437 12.167 1.00 76.50 111 LYS A N 1
ATOM 894 C CA . LYS A 1 111 ? 21.184 3.374 11.157 1.00 76.50 111 LYS A CA 1
ATOM 895 C C . LYS A 1 111 ? 19.930 3.195 10.295 1.00 76.50 111 LYS A C 1
ATOM 897 O O . LYS A 1 111 ? 19.345 2.115 10.243 1.00 76.50 111 LYS A O 1
ATOM 902 N N . ASP A 1 112 ? 19.483 4.272 9.664 1.00 88.56 112 ASP A N 1
ATOM 903 C CA . ASP A 1 112 ? 18.384 4.229 8.701 1.00 88.56 112 ASP A CA 1
ATOM 904 C C . ASP A 1 112 ? 18.808 3.571 7.376 1.00 88.56 112 ASP A C 1
ATOM 906 O O . ASP A 1 112 ? 19.957 3.151 7.190 1.00 88.56 112 ASP A O 1
ATOM 910 N N . PHE A 1 113 ? 17.853 3.414 6.460 1.00 91.69 113 PHE A N 1
ATOM 911 C CA . PHE A 1 113 ? 18.096 2.721 5.198 1.00 91.69 113 PHE A CA 1
ATOM 912 C C . PHE A 1 113 ? 19.139 3.432 4.326 1.00 91.69 113 PHE A C 1
ATOM 914 O O . PHE A 1 113 ? 20.037 2.779 3.798 1.00 91.69 113 PHE A O 1
ATOM 921 N N . MET A 1 114 ? 19.071 4.764 4.212 1.00 92.12 114 MET A N 1
ATOM 922 C CA . MET A 1 114 ? 20.047 5.560 3.467 1.00 92.12 114 MET A CA 1
ATOM 923 C C . MET A 1 114 ? 21.454 5.347 4.025 1.00 92.12 114 MET A C 1
ATOM 925 O O . MET A 1 114 ? 22.385 5.145 3.247 1.00 92.12 114 MET A O 1
ATOM 929 N N . GLN A 1 115 ? 21.616 5.333 5.352 1.00 90.25 115 GLN A N 1
ATOM 930 C CA . GLN A 1 115 ? 22.914 5.093 5.977 1.00 90.25 115 GLN A CA 1
ATOM 931 C C . GLN A 1 115 ? 23.467 3.716 5.601 1.00 90.25 115 GLN A C 1
ATOM 933 O O . GLN A 1 115 ? 24.628 3.607 5.214 1.00 90.25 115 GLN A O 1
ATOM 938 N N . GLN A 1 116 ? 22.631 2.678 5.644 1.00 90.69 116 GLN A N 1
ATOM 939 C CA . GLN A 1 116 ? 23.038 1.320 5.274 1.00 90.69 116 GLN A CA 1
ATOM 940 C C . GLN A 1 116 ? 23.451 1.218 3.797 1.00 90.69 116 GLN A C 1
ATOM 942 O O . GLN A 1 116 ? 24.459 0.583 3.482 1.00 90.69 116 GLN A O 1
ATOM 947 N N . LEU A 1 117 ? 22.724 1.875 2.886 1.00 91.69 117 LEU A N 1
ATOM 948 C CA . LEU A 1 117 ? 23.092 1.925 1.466 1.00 91.69 117 LEU A CA 1
ATOM 949 C C . LEU A 1 117 ? 24.414 2.676 1.237 1.00 91.69 117 LEU A C 1
ATOM 951 O O . LEU A 1 117 ? 25.234 2.247 0.424 1.00 91.69 117 LEU A O 1
ATOM 955 N N . LEU A 1 118 ? 24.646 3.770 1.967 1.00 90.19 118 LEU A N 1
ATOM 956 C CA . LEU A 1 118 ? 25.896 4.530 1.895 1.00 90.19 118 LEU A CA 1
ATOM 957 C C . LEU A 1 118 ? 27.084 3.738 2.448 1.00 90.19 118 LEU A C 1
ATOM 959 O O . LEU A 1 118 ? 28.160 3.777 1.859 1.00 90.19 118 LEU A O 1
ATOM 963 N N . GLU A 1 119 ? 26.899 2.965 3.517 1.00 87.94 119 GLU A N 1
ATOM 964 C CA . GLU A 1 119 ? 27.936 2.059 4.017 1.00 87.94 119 GLU A CA 1
ATOM 965 C C . GLU A 1 119 ? 28.319 0.999 2.974 1.00 87.94 119 GLU A C 1
ATOM 967 O O . GLU A 1 119 ? 29.506 0.717 2.802 1.00 87.94 119 GLU A O 1
ATOM 972 N N . LEU A 1 120 ? 27.349 0.442 2.236 1.00 87.06 120 LEU A N 1
ATOM 973 C CA . LEU A 1 120 ? 27.626 -0.482 1.126 1.00 87.06 120 LEU A CA 1
ATOM 974 C C . LEU A 1 120 ? 28.382 0.202 -0.018 1.00 87.06 120 LEU A C 1
ATOM 976 O O . LEU A 1 120 ? 29.314 -0.382 -0.569 1.00 87.06 120 LEU A O 1
ATOM 980 N N . HIS A 1 121 ? 28.021 1.445 -0.345 1.00 86.06 121 HIS A N 1
ATOM 981 C CA . HIS A 1 121 ? 28.751 2.257 -1.319 1.00 86.06 121 HIS A CA 1
ATOM 982 C C . HIS A 1 121 ? 30.205 2.505 -0.876 1.00 86.06 121 HIS A C 1
ATOM 984 O O . HIS A 1 121 ? 31.137 2.316 -1.656 1.00 86.06 121 HIS A O 1
ATOM 990 N N . TRP A 1 122 ? 30.423 2.880 0.387 1.00 83.44 122 TRP A N 1
ATOM 991 C CA . TRP A 1 122 ? 31.745 3.245 0.904 1.00 83.44 122 TRP A CA 1
ATOM 992 C C . TRP A 1 122 ? 32.682 2.064 1.158 1.00 83.44 122 TRP A C 1
ATOM 994 O O . TRP A 1 122 ? 33.895 2.266 1.169 1.00 83.44 122 TRP A O 1
ATOM 1004 N N . ARG A 1 123 ? 32.161 0.845 1.353 1.00 80.75 123 ARG A N 1
ATOM 1005 C CA . ARG A 1 123 ? 32.990 -0.361 1.541 1.00 80.75 123 ARG A CA 1
ATOM 1006 C C . ARG A 1 123 ? 33.853 -0.703 0.323 1.00 80.75 123 ARG A C 1
ATOM 1008 O O . ARG A 1 123 ? 34.874 -1.356 0.501 1.00 80.75 123 ARG A O 1
ATOM 1015 N N . GLY A 1 124 ? 33.472 -0.270 -0.882 1.00 65.69 124 GLY A N 1
ATOM 1016 C CA . GLY A 1 124 ? 34.332 -0.336 -2.070 1.00 65.69 124 GLY A CA 1
ATOM 1017 C C . GLY A 1 124 ? 34.665 -1.742 -2.597 1.00 65.69 124 GLY A C 1
ATOM 1018 O O . GLY A 1 124 ? 35.598 -1.876 -3.380 1.00 65.69 124 GLY A O 1
ATOM 1019 N N . ASP A 1 125 ? 33.933 -2.789 -2.200 1.00 71.81 125 ASP A N 1
ATOM 1020 C CA . ASP A 1 125 ? 34.043 -4.115 -2.827 1.00 71.81 125 ASP A CA 1
ATOM 1021 C C . ASP A 1 125 ? 33.421 -4.054 -4.234 1.00 71.81 125 ASP A C 1
ATOM 1023 O O . ASP A 1 125 ? 32.210 -3.866 -4.367 1.00 71.81 125 ASP A O 1
ATOM 1027 N N . GLU A 1 126 ? 34.229 -4.189 -5.293 1.00 62.19 126 GLU A N 1
ATOM 1028 C CA . GLU A 1 126 ? 33.788 -4.078 -6.697 1.00 62.19 126 GLU A CA 1
ATOM 1029 C C . GLU A 1 126 ? 32.605 -4.997 -7.046 1.00 62.19 126 GLU A C 1
ATOM 1031 O O . GLU A 1 126 ? 31.843 -4.690 -7.960 1.00 62.19 126 GLU A O 1
ATOM 1036 N N . LYS A 1 127 ? 32.414 -6.114 -6.327 1.00 66.62 127 LYS A N 1
ATOM 1037 C CA . LYS A 1 127 ? 31.308 -7.047 -6.601 1.00 66.62 127 LYS A CA 1
ATOM 1038 C C . LYS A 1 127 ? 29.995 -6.695 -5.902 1.00 66.62 127 LYS A C 1
ATOM 1040 O O . LYS A 1 127 ? 28.952 -7.163 -6.349 1.00 66.62 127 LYS A O 1
ATOM 1045 N N . ASN A 1 128 ? 30.041 -5.921 -4.817 1.00 68.12 128 ASN A N 1
ATOM 1046 C CA . ASN A 1 128 ? 28.895 -5.692 -3.927 1.00 68.12 128 ASN A CA 1
ATOM 1047 C C . ASN A 1 128 ? 28.637 -4.208 -3.611 1.00 68.12 128 ASN A C 1
ATOM 1049 O O . ASN A 1 128 ? 27.707 -3.894 -2.866 1.00 68.12 128 ASN A O 1
ATOM 1053 N N . SER A 1 129 ? 29.463 -3.298 -4.127 1.00 80.25 129 SER A N 1
ATOM 1054 C CA . SER A 1 129 ? 29.300 -1.860 -3.923 1.00 80.25 129 SER A CA 1
ATOM 1055 C C . SER A 1 129 ? 28.194 -1.301 -4.815 1.00 80.25 129 SER A C 1
ATOM 1057 O O . SER A 1 129 ? 28.059 -1.655 -5.983 1.00 80.25 129 SER A O 1
ATOM 1059 N N . LEU A 1 130 ? 27.389 -0.412 -4.237 1.00 87.38 130 LEU A N 1
ATOM 1060 C CA . LEU A 1 130 ? 26.382 0.352 -4.965 1.00 87.38 130 LEU A CA 1
ATOM 1061 C C . LEU A 1 130 ? 27.010 1.646 -5.462 1.00 87.38 130 LEU A C 1
ATOM 1063 O O . LEU A 1 130 ? 27.753 2.291 -4.729 1.00 87.38 130 LEU A O 1
ATOM 1067 N N . SER A 1 131 ? 26.682 2.079 -6.670 1.00 91.38 131 SER A N 1
ATOM 1068 C CA . SER A 1 131 ? 26.941 3.443 -7.120 1.00 91.38 131 SER A CA 1
ATOM 1069 C C . SER A 1 131 ? 26.008 4.433 -6.419 1.00 91.38 131 SER A C 1
ATOM 1071 O O . SER A 1 131 ? 24.903 4.100 -5.990 1.00 91.38 131 SER A O 1
ATOM 1073 N N . ILE A 1 132 ? 26.408 5.704 -6.367 1.00 91.38 132 ILE A N 1
ATOM 1074 C CA . ILE A 1 132 ? 25.567 6.768 -5.803 1.00 91.38 132 ILE A CA 1
ATOM 1075 C C . ILE A 1 132 ? 24.213 6.900 -6.522 1.00 91.38 132 ILE A C 1
ATOM 1077 O O . ILE A 1 132 ? 23.202 7.239 -5.909 1.00 91.38 132 ILE A O 1
ATOM 1081 N N . ASN A 1 133 ? 24.174 6.610 -7.824 1.00 92.81 133 ASN A N 1
ATOM 1082 C CA . ASN A 1 133 ? 22.939 6.635 -8.600 1.00 92.81 133 ASN A CA 1
ATOM 1083 C C . ASN A 1 133 ? 22.025 5.460 -8.242 1.00 92.81 133 ASN A C 1
ATOM 1085 O O . ASN A 1 133 ? 20.818 5.661 -8.165 1.00 92.81 133 ASN A O 1
ATOM 1089 N N . GLU A 1 134 ? 22.575 4.275 -7.964 1.00 93.69 134 GLU A N 1
ATOM 1090 C CA . GLU A 1 134 ? 21.793 3.135 -7.467 1.00 93.69 134 GLU A CA 1
ATOM 1091 C C . GLU A 1 134 ? 21.242 3.400 -6.064 1.00 93.69 134 GLU A C 1
ATOM 1093 O O . GLU A 1 134 ? 20.085 3.085 -5.806 1.00 93.69 134 GLU A O 1
ATOM 1098 N N . VAL A 1 135 ? 22.008 4.055 -5.183 1.00 94.19 135 VAL A N 1
ATOM 1099 C CA . VAL A 1 135 ? 21.501 4.493 -3.871 1.00 94.19 135 VAL A CA 1
ATOM 1100 C C . VAL A 1 135 ? 20.296 5.425 -4.039 1.00 94.19 135 VAL A C 1
ATOM 1102 O O . VAL A 1 135 ? 19.246 5.184 -3.445 1.00 94.19 135 VAL A O 1
ATOM 1105 N N . LYS A 1 136 ? 20.407 6.459 -4.885 1.00 94.81 136 LYS A N 1
ATOM 1106 C CA . LYS A 1 136 ? 19.302 7.398 -5.158 1.00 94.81 136 LYS A CA 1
ATOM 1107 C C . LYS A 1 136 ? 18.090 6.716 -5.801 1.00 94.81 136 LYS A C 1
ATOM 1109 O O . LYS A 1 136 ? 16.962 7.019 -5.420 1.00 94.81 136 LYS A O 1
ATOM 1114 N N . ALA A 1 137 ? 18.318 5.787 -6.730 1.00 95.19 137 ALA A N 1
ATOM 1115 C CA . ALA A 1 137 ? 17.258 5.011 -7.368 1.00 95.19 137 ALA A CA 1
ATOM 1116 C C . ALA A 1 137 ? 16.499 4.150 -6.349 1.00 95.19 137 ALA A C 1
ATOM 1118 O O . ALA A 1 137 ? 15.276 4.204 -6.298 1.00 95.19 137 ALA A O 1
ATOM 1119 N N . LEU A 1 138 ? 17.214 3.423 -5.482 1.00 95.25 138 LEU A N 1
ATOM 1120 C CA . LEU A 1 138 ? 16.603 2.585 -4.447 1.00 95.25 138 LEU A CA 1
ATOM 1121 C C . LEU A 1 138 ? 15.774 3.407 -3.454 1.00 95.25 138 LEU A C 1
ATOM 1123 O O . LEU A 1 138 ? 14.697 2.975 -3.054 1.00 95.25 138 LEU A O 1
ATOM 1127 N N . LEU A 1 139 ? 16.243 4.597 -3.072 1.00 94.12 139 LEU A N 1
ATOM 1128 C CA . LEU A 1 139 ? 15.481 5.505 -2.211 1.00 94.12 139 LEU A CA 1
ATOM 1129 C C . LEU A 1 139 ? 14.183 5.972 -2.882 1.00 94.12 139 LEU A C 1
ATOM 1131 O O . LEU A 1 139 ? 13.132 5.962 -2.239 1.00 94.12 139 LEU A O 1
ATOM 1135 N N . LEU A 1 140 ? 14.240 6.335 -4.170 1.00 94.00 140 LEU A N 1
ATOM 1136 C CA . LEU A 1 140 ? 13.052 6.718 -4.935 1.00 94.00 140 LEU A CA 1
ATOM 1137 C C . LEU A 1 140 ? 12.065 5.551 -5.059 1.00 94.00 140 LEU A C 1
ATOM 1139 O O . LEU A 1 140 ? 10.883 5.725 -4.769 1.00 94.00 140 LEU A O 1
ATOM 1143 N N . ASP A 1 141 ? 12.553 4.364 -5.430 1.00 93.88 141 ASP A N 1
ATOM 1144 C CA . ASP A 1 141 ? 11.739 3.156 -5.584 1.00 93.88 141 ASP A CA 1
ATOM 1145 C C . ASP A 1 141 ? 11.009 2.804 -4.283 1.00 93.88 141 ASP A C 1
ATOM 1147 O O . ASP A 1 141 ? 9.810 2.520 -4.303 1.00 93.88 141 ASP A O 1
ATOM 1151 N N . MET A 1 142 ? 11.704 2.861 -3.139 1.00 94.19 142 MET A N 1
ATOM 1152 C CA . MET A 1 142 ? 11.083 2.594 -1.839 1.00 94.19 142 MET A CA 1
ATOM 1153 C C . MET A 1 142 ? 10.006 3.629 -1.503 1.00 94.19 142 MET A C 1
ATOM 1155 O O . MET A 1 142 ? 8.927 3.245 -1.053 1.00 94.19 142 MET A O 1
ATOM 1159 N N . MET A 1 143 ? 10.252 4.920 -1.755 1.00 91.12 143 MET A N 1
ATOM 1160 C CA . MET A 1 143 ? 9.252 5.968 -1.521 1.00 91.12 143 MET A CA 1
ATOM 1161 C C . MET A 1 143 ? 8.010 5.785 -2.386 1.00 91.12 143 MET A C 1
ATOM 1163 O O . MET A 1 143 ? 6.896 5.792 -1.861 1.00 91.12 143 MET A O 1
ATOM 1167 N N . VAL A 1 144 ? 8.191 5.595 -3.694 1.00 91.38 144 VAL A N 1
ATOM 1168 C CA . VAL A 1 144 ? 7.081 5.435 -4.641 1.00 91.38 144 VAL A CA 1
ATOM 1169 C C . VAL A 1 144 ? 6.253 4.197 -4.289 1.00 91.38 144 VAL A C 1
ATOM 1171 O O . VAL A 1 144 ? 5.026 4.269 -4.241 1.00 91.38 144 VAL A O 1
ATOM 1174 N N . ALA A 1 145 ? 6.906 3.075 -3.973 1.00 92.25 145 ALA A N 1
ATOM 1175 C CA . ALA A 1 145 ? 6.216 1.831 -3.648 1.00 92.25 145 ALA A CA 1
ATOM 1176 C C . ALA A 1 145 ? 5.519 1.852 -2.275 1.00 92.25 145 ALA A C 1
ATOM 1178 O O . ALA A 1 145 ? 4.441 1.277 -2.133 1.00 92.25 145 ALA A O 1
ATOM 1179 N N . GLY A 1 146 ? 6.119 2.478 -1.259 1.00 89.56 146 GLY A N 1
ATOM 1180 C CA . GLY A 1 146 ? 5.628 2.421 0.124 1.00 89.56 146 GLY A CA 1
ATOM 1181 C C . GLY A 1 146 ? 4.578 3.473 0.493 1.00 89.56 146 GLY A C 1
ATOM 1182 O O . GLY A 1 146 ? 3.846 3.286 1.461 1.00 89.56 146 GLY A O 1
ATOM 1183 N N . THR A 1 147 ? 4.482 4.568 -0.266 1.00 89.06 147 THR A N 1
ATOM 1184 C CA . THR A 1 147 ? 3.681 5.736 0.147 1.00 89.06 147 THR A CA 1
ATOM 1185 C C . THR A 1 147 ? 2.186 5.596 -0.148 1.00 89.06 147 THR A C 1
ATOM 1187 O O . THR A 1 147 ? 1.369 6.072 0.635 1.00 89.06 147 THR A O 1
ATOM 1190 N N . ASP A 1 148 ? 1.810 4.938 -1.247 1.00 91.62 148 ASP A N 1
ATOM 1191 C CA . ASP A 1 148 ? 0.409 4.874 -1.699 1.00 91.62 148 ASP A CA 1
ATOM 1192 C C . ASP A 1 148 ? -0.262 3.517 -1.502 1.00 91.62 148 ASP A C 1
ATOM 1194 O O . ASP A 1 148 ? -1.485 3.443 -1.375 1.00 91.62 148 ASP A O 1
ATOM 1198 N N . THR A 1 149 ? 0.531 2.448 -1.474 1.00 95.94 149 THR A N 1
ATOM 1199 C CA . THR A 1 149 ? 0.036 1.069 -1.485 1.00 95.94 149 THR A CA 1
ATOM 1200 C C . THR A 1 149 ? -0.665 0.697 -0.182 1.00 95.94 149 THR A C 1
ATOM 1202 O O . THR A 1 149 ? -1.798 0.219 -0.200 1.00 95.94 149 THR A O 1
ATOM 1205 N N . VAL A 1 150 ? -0.018 0.966 0.954 1.00 97.44 150 VAL A N 1
ATOM 1206 C CA . VAL A 1 150 ? -0.563 0.680 2.286 1.00 97.44 150 VAL A CA 1
ATOM 1207 C C . VAL A 1 150 ? -1.802 1.534 2.591 1.00 97.44 150 VAL A C 1
ATOM 1209 O O . VAL A 1 150 ? -2.813 0.949 2.978 1.00 97.44 150 VAL A O 1
ATOM 1212 N N . PRO A 1 151 ? -1.804 2.871 2.390 1.00 97.25 151 PRO A N 1
ATOM 1213 C CA . PRO A 1 151 ? -3.009 3.675 2.593 1.00 97.25 151 PRO A CA 1
ATOM 1214 C C . PRO A 1 151 ? -4.209 3.204 1.775 1.00 97.25 151 PRO A C 1
ATOM 1216 O O . PRO A 1 151 ? -5.304 3.131 2.321 1.00 97.25 151 PRO A O 1
ATOM 1219 N N . ALA A 1 152 ? -4.007 2.839 0.503 1.00 97.50 152 ALA A N 1
ATOM 1220 C CA . ALA A 1 152 ? -5.086 2.325 -0.339 1.00 97.50 152 ALA A CA 1
ATOM 1221 C C . ALA A 1 152 ? -5.660 1.009 0.212 1.00 97.50 152 ALA A C 1
ATOM 1223 O O . ALA A 1 152 ? -6.876 0.865 0.317 1.00 97.50 152 ALA A O 1
ATOM 1224 N N . ALA A 1 153 ? -4.800 0.073 0.632 1.00 98.38 153 ALA A N 1
ATOM 1225 C CA . ALA A 1 153 ? -5.242 -1.182 1.241 1.00 98.38 153 ALA A CA 1
ATOM 1226 C C . ALA A 1 153 ? -6.025 -0.953 2.545 1.00 98.38 153 ALA A C 1
ATOM 1228 O O . ALA A 1 153 ? -7.087 -1.539 2.741 1.00 98.38 153 ALA A O 1
ATOM 1229 N N . VAL A 1 154 ? -5.536 -0.079 3.430 1.00 98.62 154 VAL A N 1
ATOM 1230 C CA . VAL A 1 154 ? -6.204 0.198 4.714 1.00 98.62 154 VAL A CA 1
ATOM 1231 C C . VAL A 1 154 ? -7.514 0.966 4.515 1.00 98.62 154 VAL A C 1
ATOM 1233 O O . VAL A 1 154 ? -8.485 0.704 5.223 1.00 98.62 154 VAL A O 1
ATOM 1236 N N . GLU A 1 155 ? -7.591 1.868 3.535 1.00 98.31 155 GLU A N 1
ATOM 1237 C CA . GLU A 1 155 ? -8.840 2.552 3.183 1.00 98.31 155 GLU A CA 1
ATOM 1238 C C . GLU A 1 155 ? -9.900 1.566 2.665 1.00 98.31 155 GLU A C 1
ATOM 1240 O O . GLU A 1 155 ? -11.067 1.640 3.068 1.00 98.31 155 GLU A O 1
ATOM 1245 N N . TRP A 1 156 ? -9.506 0.609 1.819 1.00 98.38 156 TRP A N 1
ATOM 1246 C CA . TRP A 1 156 ? -10.389 -0.476 1.393 1.00 98.38 156 TRP A CA 1
ATOM 1247 C C . TRP A 1 156 ? -10.829 -1.352 2.566 1.00 98.38 156 TRP A C 1
ATOM 1249 O O . TRP A 1 156 ? -12.019 -1.638 2.683 1.00 98.38 156 TRP A O 1
ATOM 1259 N N . ALA A 1 157 ? -9.925 -1.696 3.487 1.00 98.62 157 ALA A N 1
ATOM 1260 C CA . ALA A 1 157 ? -10.279 -2.477 4.673 1.00 98.62 157 ALA A CA 1
ATOM 1261 C C . ALA A 1 157 ? -11.298 -1.736 5.550 1.00 98.62 157 ALA A C 1
ATOM 1263 O O . ALA A 1 157 ? -12.314 -2.304 5.947 1.00 98.62 157 ALA A O 1
ATOM 1264 N N . MET A 1 158 ? -11.076 -0.442 5.802 1.00 98.31 158 MET A N 1
ATOM 1265 C CA . MET A 1 158 ? -12.028 0.402 6.528 1.00 98.31 158 MET A CA 1
ATOM 1266 C C . MET A 1 158 ? -13.375 0.497 5.806 1.00 98.31 158 MET A C 1
ATOM 1268 O O . MET A 1 158 ? -14.417 0.412 6.453 1.00 98.31 158 MET A O 1
ATOM 1272 N N . THR A 1 159 ? -13.367 0.630 4.477 1.00 97.50 159 THR A N 1
ATOM 1273 C CA . THR A 1 159 ? -14.589 0.633 3.657 1.00 97.50 159 THR A CA 1
ATOM 1274 C C . THR A 1 159 ? -15.380 -0.656 3.876 1.00 97.50 159 THR A C 1
ATOM 1276 O O . THR A 1 159 ? -16.565 -0.603 4.203 1.00 97.50 159 THR A O 1
ATOM 1279 N N . GLU A 1 160 ? -14.724 -1.808 3.738 1.00 97.81 160 GLU A N 1
ATOM 1280 C CA . GLU A 1 160 ? -15.369 -3.113 3.866 1.00 97.81 160 GLU A CA 1
ATOM 1281 C C . GLU A 1 160 ? -15.920 -3.349 5.272 1.00 97.81 160 GLU A C 1
ATOM 1283 O O . GLU A 1 160 ? -17.056 -3.796 5.423 1.00 97.81 160 GLU A O 1
ATOM 1288 N N . LEU A 1 161 ? -15.173 -2.976 6.313 1.00 98.12 161 LEU A N 1
ATOM 1289 C CA . LEU A 1 161 ? -15.637 -3.086 7.696 1.00 98.12 161 LEU A CA 1
ATOM 1290 C C . LEU A 1 161 ? -16.846 -2.179 7.985 1.00 98.12 161 LEU A C 1
ATOM 1292 O O . LEU A 1 161 ? -17.742 -2.563 8.736 1.00 98.12 161 LEU A O 1
ATOM 1296 N N . LEU A 1 162 ? -16.907 -0.982 7.392 1.00 95.75 162 LEU A N 1
ATOM 1297 C CA . LEU A 1 162 ? -18.053 -0.077 7.548 1.00 95.75 162 LEU A CA 1
ATOM 1298 C C . LEU A 1 162 ? -19.300 -0.572 6.808 1.00 95.75 162 LEU A C 1
ATOM 1300 O O . LEU A 1 162 ? -20.413 -0.352 7.295 1.00 95.75 162 LEU A O 1
ATOM 1304 N N . CYS A 1 163 ? -19.115 -1.265 5.682 1.00 94.56 163 CYS A N 1
ATOM 1305 C CA . CYS A 1 163 ? -20.178 -1.966 4.962 1.00 94.56 163 CYS A CA 1
ATOM 1306 C C . CYS A 1 163 ? -20.634 -3.251 5.682 1.00 94.56 163 CYS A C 1
ATOM 1308 O O . CYS A 1 163 ? -21.801 -3.625 5.574 1.00 94.56 163 CYS A O 1
ATOM 1310 N N . HIS A 1 164 ? -19.752 -3.890 6.459 1.00 96.06 164 HIS A N 1
ATOM 1311 C CA . HIS A 1 164 ? -19.993 -5.170 7.132 1.00 96.06 164 HIS A CA 1
ATOM 1312 C C . HIS A 1 164 ? -19.797 -5.055 8.649 1.00 96.06 164 HIS A C 1
ATOM 1314 O O . HIS A 1 164 ? -18.779 -5.457 9.222 1.00 96.06 164 HIS A O 1
ATOM 1320 N N . ARG A 1 165 ? -20.804 -4.489 9.327 1.00 94.62 165 ARG A N 1
ATOM 1321 C CA . ARG A 1 165 ? -20.731 -4.167 10.763 1.00 94.62 165 ARG A CA 1
ATOM 1322 C C . ARG A 1 165 ? -20.500 -5.382 11.660 1.00 94.62 165 ARG A C 1
ATOM 1324 O O . ARG A 1 165 ? -19.832 -5.243 12.677 1.00 94.62 165 ARG A O 1
ATOM 1331 N N . ASP A 1 166 ? -20.969 -6.568 11.276 1.00 97.81 166 ASP A N 1
ATOM 1332 C CA . ASP A 1 166 ? -20.681 -7.815 11.992 1.00 97.81 166 ASP A CA 1
ATOM 1333 C C . ASP A 1 166 ? -19.174 -8.129 12.013 1.00 97.81 166 ASP A C 1
ATOM 1335 O O . ASP A 1 166 ? -18.629 -8.519 13.051 1.00 97.81 166 ASP A O 1
ATOM 1339 N N . LYS A 1 167 ? -18.479 -7.880 10.894 1.00 98.50 167 LYS A N 1
ATOM 1340 C CA . LYS A 1 167 ? -17.026 -8.049 10.773 1.00 98.50 167 LYS A CA 1
ATOM 1341 C C . LYS A 1 167 ? -16.280 -6.997 11.581 1.00 98.50 167 LYS A C 1
ATOM 1343 O O . LYS A 1 167 ? -15.345 -7.355 12.295 1.00 98.50 167 LYS A O 1
ATOM 1348 N N . MET A 1 168 ? -16.737 -5.742 11.540 1.00 98.31 168 MET A N 1
ATOM 1349 C CA . MET A 1 168 ? -16.209 -4.670 12.393 1.00 98.31 168 MET A CA 1
ATOM 1350 C C . MET A 1 168 ? -16.316 -5.037 13.876 1.00 98.31 168 MET A C 1
ATOM 1352 O O . MET A 1 168 ? -15.316 -5.008 14.585 1.00 98.31 168 MET A O 1
ATOM 1356 N N . THR A 1 169 ? -17.492 -5.457 14.351 1.00 98.31 169 THR A N 1
ATOM 1357 C CA . THR A 1 169 ? -17.692 -5.840 15.757 1.00 98.31 169 THR A CA 1
ATOM 1358 C C . THR A 1 169 ? -16.772 -6.983 16.185 1.00 98.31 169 THR A C 1
ATOM 1360 O O . THR A 1 169 ? -16.272 -6.981 17.309 1.00 98.31 169 THR A O 1
ATOM 1363 N N . LYS A 1 170 ? -16.526 -7.964 15.312 1.00 98.62 170 LYS A N 1
ATOM 1364 C CA . LYS A 1 170 ? -15.610 -9.070 15.613 1.00 98.62 170 LYS A CA 1
ATOM 1365 C C . LYS A 1 170 ? -14.156 -8.603 15.730 1.00 98.62 170 LYS A C 1
ATOM 1367 O O . LYS A 1 170 ? -13.480 -9.010 16.670 1.00 98.62 170 LYS A O 1
ATOM 1372 N N . LEU A 1 171 ? -13.714 -7.704 14.850 1.00 98.75 171 LEU A N 1
ATOM 1373 C CA . LEU A 1 171 ? -12.381 -7.103 14.929 1.00 98.75 171 LEU A CA 1
ATOM 1374 C C . LEU A 1 171 ? -12.208 -6.242 16.188 1.00 98.75 171 LEU A C 1
ATOM 1376 O O . LEU A 1 171 ? -11.192 -6.341 16.869 1.00 98.75 171 LEU A O 1
ATOM 1380 N N . VAL A 1 172 ? -13.220 -5.445 16.537 1.00 98.50 172 VAL A N 1
ATOM 1381 C CA . VAL A 1 172 ? -13.239 -4.658 17.780 1.00 98.50 172 VAL A CA 1
ATOM 1382 C C . VAL A 1 172 ? -13.030 -5.560 18.998 1.00 98.50 172 VAL A C 1
ATOM 1384 O O . VAL A 1 172 ? -12.167 -5.265 19.817 1.00 98.50 172 VAL A O 1
ATOM 1387 N N . LYS A 1 173 ? -13.751 -6.689 19.075 1.00 98.44 173 LYS A N 1
ATOM 1388 C CA . LYS A 1 173 ? -13.619 -7.658 20.176 1.00 98.44 173 LYS A CA 1
ATOM 1389 C C . LYS A 1 173 ? -12.218 -8.257 20.283 1.00 98.44 173 LYS A C 1
ATOM 1391 O O . LYS A 1 173 ? -11.725 -8.416 21.394 1.00 98.44 173 LYS A O 1
ATOM 1396 N N . GLU A 1 174 ? -11.590 -8.600 19.158 1.00 98.69 174 GLU A N 1
ATOM 1397 C CA . GLU A 1 174 ? -10.205 -9.084 19.163 1.00 98.69 174 GLU A CA 1
ATOM 1398 C C . GLU A 1 174 ? -9.250 -8.014 19.701 1.00 98.69 174 GLU A C 1
ATOM 1400 O O . GLU A 1 174 ? -8.457 -8.292 20.599 1.00 98.69 174 GLU A O 1
ATOM 1405 N N . LEU A 1 175 ? -9.363 -6.780 19.204 1.00 98.56 175 LEU A N 1
ATOM 1406 C CA . LEU A 1 175 ? -8.521 -5.669 19.645 1.00 98.56 175 LEU A CA 1
ATOM 1407 C C . LEU A 1 175 ? -8.711 -5.374 21.140 1.00 98.56 175 LEU A C 1
ATOM 1409 O O . LEU A 1 175 ? -7.729 -5.179 21.851 1.00 98.56 175 LEU A O 1
ATOM 1413 N N . ASP A 1 176 ? -9.946 -5.404 21.643 1.00 97.69 176 ASP A N 1
ATOM 1414 C CA . ASP A 1 176 ? -10.227 -5.215 23.070 1.00 97.69 176 ASP A CA 1
ATOM 1415 C C . ASP A 1 176 ? -9.644 -6.346 23.932 1.00 97.69 176 ASP A C 1
ATOM 1417 O O . ASP A 1 176 ? -9.193 -6.094 25.047 1.00 97.69 176 ASP A O 1
ATOM 1421 N N . MET A 1 177 ? -9.624 -7.583 23.427 1.00 98.12 177 MET A N 1
ATOM 1422 C CA . MET A 1 177 ? -9.079 -8.737 24.144 1.00 98.12 177 MET A CA 1
ATOM 1423 C C . MET A 1 177 ? -7.545 -8.750 24.169 1.00 98.12 177 MET A C 1
ATOM 1425 O O . MET A 1 177 ? -6.960 -9.086 25.196 1.00 98.12 177 MET A O 1
ATOM 1429 N N . VAL A 1 178 ? -6.900 -8.415 23.049 1.00 98.31 178 VAL A N 1
ATOM 1430 C CA . VAL A 1 178 ? -5.438 -8.509 22.889 1.00 98.31 178 VAL A CA 1
ATOM 1431 C C . VAL A 1 178 ? -4.729 -7.250 23.382 1.00 98.31 178 VAL A C 1
ATOM 1433 O O . VAL A 1 178 ? -3.710 -7.347 24.061 1.00 98.31 178 VAL A O 1
ATOM 1436 N N . VAL A 1 179 ? -5.252 -6.071 23.038 1.00 97.31 179 VAL A N 1
ATOM 1437 C CA . VAL A 1 179 ? -4.624 -4.775 23.349 1.00 97.31 179 VAL A CA 1
ATOM 1438 C C . VAL A 1 179 ? -5.166 -4.216 24.667 1.00 97.31 179 VAL A C 1
ATOM 1440 O O . VAL A 1 179 ? -4.431 -3.610 25.447 1.00 97.31 179 VAL A O 1
ATOM 1443 N N . GLY A 1 180 ? -6.451 -4.445 24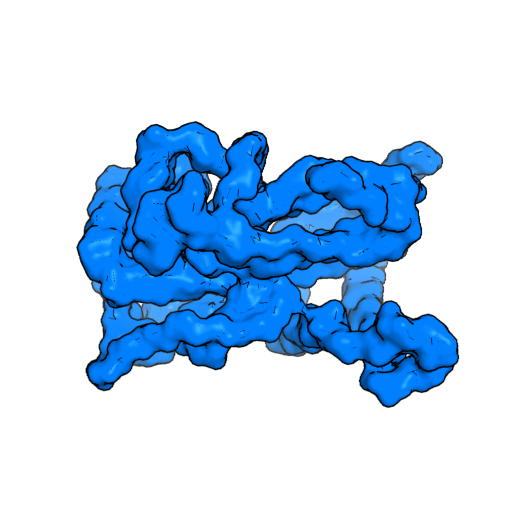.954 1.00 94.69 180 GLY A N 1
ATOM 1444 C CA . GLY A 1 180 ? -7.137 -3.840 26.095 1.00 94.69 180 GLY A CA 1
ATOM 1445 C C . GLY A 1 180 ? -7.528 -2.384 25.842 1.00 94.69 180 GLY A C 1
ATOM 1446 O O . GLY A 1 180 ? -7.256 -1.812 24.791 1.00 94.69 180 GLY A O 1
ATOM 1447 N N . ASN A 1 181 ? -8.179 -1.757 26.822 1.00 91.38 181 ASN A N 1
ATOM 1448 C CA . ASN A 1 181 ? -8.672 -0.377 26.708 1.00 91.38 181 ASN A CA 1
ATOM 1449 C C . ASN A 1 181 ? -7.733 0.682 27.316 1.00 91.38 181 ASN A C 1
ATOM 1451 O O . ASN A 1 181 ? -8.046 1.867 27.245 1.00 91.38 181 ASN A O 1
ATOM 1455 N N . GLN A 1 182 ? -6.618 0.268 27.928 1.00 88.88 182 GLN A N 1
ATOM 1456 C CA . GLN A 1 182 ? -5.632 1.170 28.540 1.00 88.88 182 GLN A CA 1
ATOM 1457 C C . GLN A 1 182 ? -4.343 1.325 27.723 1.00 88.88 182 GLN A C 1
ATOM 1459 O O . GLN A 1 182 ? -3.519 2.166 28.069 1.00 88.88 182 GLN A O 1
ATOM 1464 N N . ASN A 1 183 ? -4.175 0.552 26.649 1.00 92.19 183 ASN A N 1
ATOM 1465 C CA . ASN A 1 183 ? -2.967 0.548 25.824 1.00 92.19 183 ASN A CA 1
ATOM 1466 C C . ASN A 1 183 ? -3.271 1.047 24.410 1.00 92.19 183 ASN A C 1
ATOM 1468 O O . ASN A 1 183 ? -4.430 1.234 24.045 1.00 92.19 183 ASN A O 1
ATOM 1472 N N . THR A 1 184 ? -2.229 1.231 23.607 1.00 94.06 184 THR A N 1
ATOM 1473 C CA . THR A 1 184 ? -2.324 1.478 22.165 1.00 94.06 184 THR A CA 1
ATOM 1474 C C . THR A 1 184 ? -1.880 0.240 21.388 1.00 94.06 184 THR A C 1
ATOM 1476 O O . THR A 1 184 ? -1.256 -0.675 21.929 1.00 94.06 184 THR A O 1
ATOM 1479 N N . VAL A 1 185 ? -2.238 0.175 20.104 1.00 96.38 185 VAL A N 1
ATOM 1480 C CA . VAL A 1 185 ? -1.784 -0.912 19.229 1.00 96.38 185 VAL A CA 1
ATOM 1481 C C . VAL A 1 185 ? -0.279 -0.768 18.993 1.00 96.38 185 VAL A C 1
ATOM 1483 O O . VAL A 1 185 ? 0.204 0.302 18.633 1.00 96.38 185 VAL A O 1
ATOM 1486 N N . GLU A 1 186 ? 0.454 -1.865 19.154 1.00 96.00 186 GLU A N 1
ATOM 1487 C CA . GLU A 1 186 ? 1.919 -1.912 19.075 1.00 96.00 186 GLU A CA 1
ATOM 1488 C C . GLU A 1 186 ? 2.356 -3.146 18.282 1.00 96.00 186 GLU A C 1
ATOM 1490 O O . GLU A 1 186 ? 1.610 -4.123 18.178 1.00 96.00 186 GLU A O 1
ATOM 1495 N N . ASP A 1 187 ? 3.593 -3.134 17.777 1.00 94.81 187 ASP A N 1
ATOM 1496 C CA . ASP A 1 187 ? 4.204 -4.249 17.039 1.00 94.81 187 ASP A CA 1
ATOM 1497 C C . ASP A 1 187 ? 4.116 -5.591 17.785 1.00 94.81 187 ASP A C 1
ATOM 1499 O O . ASP A 1 187 ? 3.955 -6.641 17.162 1.00 94.81 187 ASP A O 1
ATOM 1503 N N . SER A 1 188 ? 4.220 -5.559 19.116 1.00 97.00 188 SER A N 1
ATOM 1504 C CA . SER A 1 188 ? 4.170 -6.729 20.003 1.00 97.00 188 SER A CA 1
ATOM 1505 C C . SER A 1 188 ? 2.809 -7.437 19.990 1.00 97.00 188 SER A C 1
ATOM 1507 O O . SER A 1 188 ? 2.745 -8.647 20.216 1.00 97.00 188 SER A O 1
ATOM 1509 N N . HIS A 1 189 ? 1.732 -6.707 19.688 1.00 97.88 189 HIS A N 1
ATOM 1510 C CA . HIS A 1 189 ? 0.372 -7.236 19.633 1.00 97.88 189 HIS A CA 1
ATOM 1511 C C . HIS A 1 189 ? 0.085 -7.970 18.315 1.00 97.88 189 HIS A C 1
ATOM 1513 O O . HIS A 1 189 ? -0.698 -8.917 18.310 1.00 97.88 189 HIS A O 1
ATOM 1519 N N . ILE A 1 190 ? 0.735 -7.578 17.209 1.00 97.31 190 ILE A N 1
ATOM 1520 C CA . ILE A 1 190 ? 0.430 -8.052 15.844 1.00 97.31 190 ILE A CA 1
ATOM 1521 C C . ILE A 1 190 ? 0.333 -9.584 15.728 1.00 97.31 190 ILE A C 1
ATOM 1523 O O . ILE A 1 190 ? -0.651 -10.048 15.154 1.00 97.31 190 ILE A O 1
ATOM 1527 N N . PRO A 1 191 ? 1.255 -10.399 16.287 1.00 96.62 191 PRO A N 1
ATOM 1528 C CA . PRO A 1 191 ? 1.174 -11.858 16.159 1.00 96.62 191 PRO A CA 1
ATOM 1529 C C . PRO A 1 191 ? -0.093 -12.492 16.759 1.00 96.62 191 PRO A C 1
ATOM 1531 O O . PRO A 1 191 ? -0.408 -13.631 16.433 1.00 96.62 191 PRO A O 1
ATOM 1534 N N . GLN A 1 192 ? -0.792 -11.782 17.651 1.00 97.81 192 GLN A N 1
ATOM 1535 C CA . GLN A 1 192 ? -2.015 -12.243 18.317 1.00 97.81 192 GLN A CA 1
ATOM 1536 C C . GLN A 1 192 ? -3.296 -11.717 17.645 1.00 97.81 192 GLN A C 1
ATOM 1538 O O . GLN A 1 192 ? -4.384 -12.190 17.962 1.00 97.81 192 GLN A O 1
ATOM 1543 N N . LEU A 1 193 ? -3.185 -10.758 16.717 1.00 98.12 193 LEU A N 1
ATOM 1544 C CA . LEU A 1 193 ? -4.310 -10.131 16.014 1.00 98.12 193 LEU A CA 1
ATOM 1545 C C . LEU A 1 193 ? -4.668 -10.923 14.743 1.00 98.12 193 LEU A C 1
ATOM 1547 O O . LEU A 1 193 ? -4.497 -10.460 13.613 1.00 98.12 193 LEU A O 1
ATOM 1551 N N . VAL A 1 194 ? -5.112 -12.166 14.935 1.00 97.81 194 VAL A N 1
ATOM 1552 C CA . VAL A 1 194 ? -5.335 -13.145 13.857 1.00 97.81 194 VAL A CA 1
ATOM 1553 C C . VAL A 1 194 ? -6.497 -12.738 12.945 1.00 97.81 194 VAL A C 1
ATOM 1555 O O . VAL A 1 194 ? -6.423 -12.887 11.725 1.00 97.81 194 VAL A O 1
ATOM 1558 N N . TYR A 1 195 ? -7.576 -12.199 13.508 1.00 98.75 195 TYR A N 1
ATOM 1559 C CA . TYR A 1 195 ? -8.731 -11.733 12.752 1.00 98.75 195 TYR A CA 1
ATOM 1560 C C . TYR A 1 195 ? -8.450 -10.411 12.026 1.00 98.75 195 TYR A C 1
ATOM 1562 O O . TYR A 1 195 ? -8.926 -10.231 10.905 1.00 98.75 195 TYR A O 1
ATOM 1570 N N . LEU A 1 196 ? -7.640 -9.514 12.598 1.00 98.75 196 LEU A N 1
ATOM 1571 C CA . LEU A 1 196 ? -7.123 -8.338 11.890 1.00 98.75 196 LEU A CA 1
ATOM 1572 C C . LEU A 1 196 ? -6.335 -8.735 10.636 1.00 98.75 196 LEU A C 1
ATOM 1574 O O . LEU A 1 196 ? -6.585 -8.187 9.562 1.00 98.75 196 LEU A O 1
ATOM 1578 N N . ASP A 1 197 ? -5.419 -9.700 10.749 1.00 98.38 197 ASP A N 1
ATOM 1579 C CA . ASP A 1 197 ? -4.677 -10.215 9.593 1.00 98.38 197 ASP A CA 1
ATOM 1580 C C . ASP A 1 197 ? -5.620 -10.852 8.559 1.00 98.38 197 ASP A C 1
ATOM 1582 O O . ASP A 1 197 ? -5.510 -10.581 7.364 1.00 98.38 197 ASP A O 1
ATOM 1586 N N . ALA A 1 198 ? -6.623 -11.612 9.006 1.00 98.62 198 ALA A N 1
ATOM 1587 C CA . ALA A 1 198 ? -7.644 -12.182 8.129 1.00 98.62 198 ALA A CA 1
ATOM 1588 C C . ALA A 1 198 ? -8.457 -11.107 7.373 1.00 98.62 198 ALA A C 1
ATOM 1590 O O . ALA A 1 198 ? -8.734 -11.257 6.181 1.00 98.62 198 ALA A O 1
ATOM 1591 N N . VAL A 1 199 ? -8.798 -9.996 8.037 1.00 98.88 199 VAL A N 1
ATOM 1592 C CA . VAL A 1 199 ? -9.454 -8.827 7.424 1.00 98.88 199 VAL A CA 1
ATOM 1593 C C . VAL A 1 199 ? -8.556 -8.188 6.366 1.00 98.88 199 VAL A C 1
ATOM 1595 O O . VAL A 1 199 ? -9.031 -7.878 5.271 1.00 98.88 199 VAL A O 1
ATOM 1598 N N . ILE A 1 200 ? -7.264 -8.013 6.654 1.00 98.69 200 ILE A N 1
ATOM 1599 C CA . ILE A 1 200 ? -6.299 -7.442 5.703 1.00 98.69 200 ILE A CA 1
ATOM 1600 C C . ILE A 1 200 ? -6.124 -8.368 4.495 1.00 98.69 200 ILE A C 1
ATOM 1602 O O . ILE A 1 200 ? -6.168 -7.902 3.357 1.00 98.69 200 ILE A O 1
ATOM 1606 N N . LYS A 1 201 ? -5.992 -9.681 4.711 1.00 98.62 201 LYS A N 1
ATOM 1607 C CA . LYS A 1 201 ? -5.890 -10.674 3.632 1.00 98.62 201 LYS A CA 1
ATOM 1608 C C . LYS A 1 201 ? -7.117 -10.670 2.731 1.00 98.62 201 LYS A C 1
ATOM 1610 O O . LYS A 1 201 ? -6.965 -10.589 1.514 1.00 98.62 201 LYS A O 1
ATOM 1615 N N . GLU A 1 202 ? -8.319 -10.684 3.303 1.00 98.62 202 GLU A N 1
ATOM 1616 C CA . GLU A 1 202 ? -9.552 -10.635 2.511 1.00 98.62 202 GLU A CA 1
ATOM 1617 C C . GLU A 1 202 ? -9.708 -9.310 1.769 1.00 98.62 202 GLU A C 1
ATOM 1619 O O . GLU A 1 202 ? -10.112 -9.295 0.604 1.00 98.62 202 GLU A O 1
ATOM 1624 N N . THR A 1 203 ? -9.284 -8.209 2.392 1.00 98.56 203 THR A N 1
ATOM 1625 C CA . THR A 1 203 ? -9.217 -6.909 1.722 1.00 98.56 203 THR A CA 1
ATOM 1626 C C . THR A 1 203 ? -8.270 -6.957 0.534 1.00 98.56 203 THR A C 1
ATOM 1628 O O . THR A 1 203 ? -8.643 -6.505 -0.533 1.00 98.56 203 THR A O 1
ATOM 1631 N N . LEU A 1 204 ? -7.070 -7.521 0.662 1.00 98.25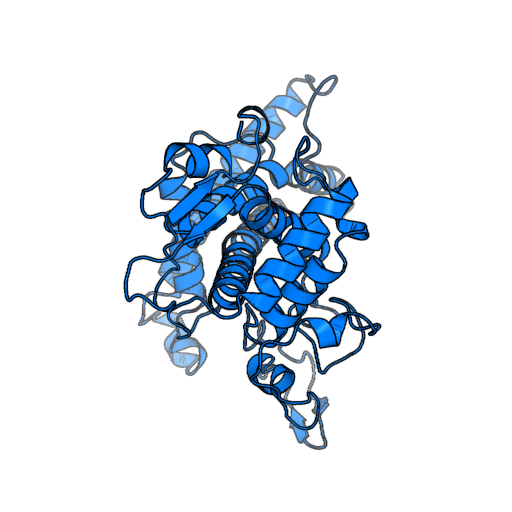 204 LEU A N 1
ATOM 1632 C CA . LEU A 1 204 ? -6.109 -7.602 -0.443 1.00 98.25 204 LEU A CA 1
ATOM 1633 C C . LEU A 1 204 ? -6.513 -8.613 -1.524 1.00 98.25 204 LEU A C 1
ATOM 1635 O O . LEU A 1 204 ? -6.081 -8.480 -2.673 1.00 98.25 204 LEU A O 1
ATOM 1639 N N . ARG A 1 205 ? -7.329 -9.616 -1.174 1.00 97.94 205 ARG A N 1
ATOM 1640 C CA . ARG A 1 205 ? -7.913 -10.566 -2.126 1.00 97.94 205 ARG A CA 1
ATOM 1641 C C . ARG A 1 205 ? -8.917 -9.854 -3.032 1.00 97.94 205 ARG A C 1
ATOM 1643 O O . ARG A 1 205 ? -8.806 -9.930 -4.257 1.00 97.94 205 ARG A O 1
ATOM 1650 N N . LEU A 1 206 ? -9.868 -9.144 -2.425 1.00 97.38 206 LEU A N 1
ATOM 1651 C CA . LEU A 1 206 ? -10.887 -8.384 -3.143 1.00 97.38 206 LEU A CA 1
ATOM 1652 C C . LEU A 1 206 ? -10.303 -7.116 -3.763 1.00 97.38 206 LEU A C 1
ATOM 1654 O O . LEU A 1 206 ? -10.504 -6.858 -4.932 1.00 97.38 206 LEU A O 1
ATOM 1658 N N . HIS A 1 207 ? -9.475 -6.360 -3.076 1.00 97.19 207 HIS A N 1
ATOM 1659 C CA . HIS A 1 207 ? -8.962 -5.074 -3.549 1.00 97.19 207 HIS A CA 1
ATOM 1660 C C . HIS A 1 207 ? -7.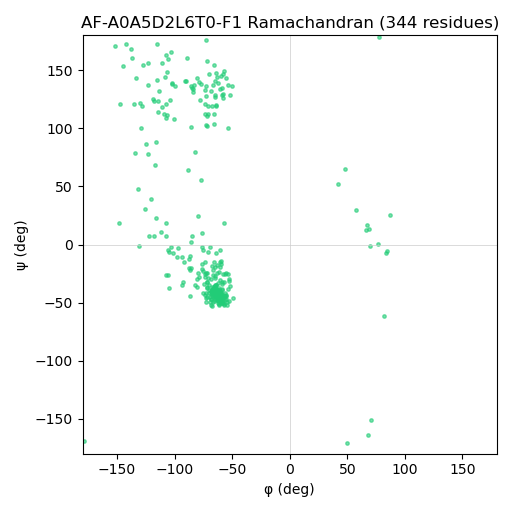440 -5.133 -3.713 1.00 97.19 207 HIS A C 1
ATOM 1662 O O . HIS A 1 207 ? -6.709 -4.513 -2.936 1.00 97.19 207 HIS A O 1
ATOM 1668 N N . PRO A 1 208 ? -6.912 -5.904 -4.691 1.00 96.62 208 PRO A N 1
ATOM 1669 C CA . PRO A 1 208 ? -5.476 -5.981 -4.899 1.00 96.62 208 PRO A CA 1
ATOM 1670 C C . PRO A 1 208 ? -4.946 -4.616 -5.315 1.00 96.62 208 PRO A C 1
ATOM 1672 O O . PRO A 1 208 ? -5.293 -4.091 -6.372 1.00 96.62 208 PRO A O 1
ATOM 1675 N N . VAL A 1 209 ? -4.040 -4.083 -4.498 1.00 96.19 209 VAL A N 1
ATOM 1676 C CA . VAL A 1 209 ? -3.427 -2.765 -4.690 1.00 96.19 209 VAL A CA 1
ATOM 1677 C C . VAL A 1 209 ? -2.812 -2.624 -6.085 1.00 96.19 209 VAL A C 1
ATOM 1679 O O . VAL A 1 209 ? -2.941 -1.572 -6.695 1.00 96.19 209 VAL A O 1
ATOM 1682 N N . ALA A 1 210 ? -2.186 -3.678 -6.618 1.00 95.44 210 ALA A N 1
ATOM 1683 C CA . ALA A 1 210 ? -1.674 -3.727 -7.988 1.00 95.44 210 ALA A CA 1
ATOM 1684 C C . ALA A 1 210 ? -2.418 -4.818 -8.792 1.00 95.44 210 ALA A C 1
ATOM 1686 O O . ALA A 1 210 ? -1.958 -5.961 -8.839 1.00 95.44 210 ALA A O 1
ATOM 1687 N N . PRO A 1 211 ? -3.556 -4.511 -9.442 1.00 95.81 211 PRO A N 1
ATOM 1688 C CA . PRO A 1 211 ? -4.468 -5.520 -9.997 1.00 95.81 211 PRO A CA 1
ATOM 1689 C C . PRO A 1 211 ? -3.870 -6.323 -11.162 1.00 95.81 211 PRO A C 1
ATOM 1691 O O . PRO A 1 211 ? -4.253 -7.472 -11.378 1.00 95.81 211 PRO A O 1
ATOM 1694 N N . LEU A 1 212 ? -2.905 -5.745 -11.888 1.00 96.31 212 LEU A N 1
ATOM 1695 C CA . LEU A 1 212 ? -2.150 -6.403 -12.965 1.00 96.31 212 LEU A CA 1
ATOM 1696 C C . LEU A 1 212 ? -0.695 -6.736 -12.584 1.00 96.31 212 LEU A C 1
ATOM 1698 O O . LEU A 1 212 ? 0.093 -7.154 -13.442 1.00 96.31 212 LEU A O 1
ATOM 1702 N N . LEU A 1 213 ? -0.339 -6.535 -11.307 1.00 96.06 213 LEU A N 1
ATOM 1703 C CA . LEU A 1 213 ? 1.035 -6.527 -10.801 1.00 96.06 213 LEU A CA 1
ATOM 1704 C C . LEU A 1 213 ? 1.966 -5.617 -11.637 1.00 96.06 213 LEU A C 1
ATOM 1706 O O . LEU A 1 213 ? 1.532 -4.835 -12.482 1.00 96.06 213 LEU A O 1
ATOM 1710 N N . ILE A 1 214 ? 3.274 -5.686 -11.381 1.00 94.19 214 ILE A N 1
ATOM 1711 C CA . ILE A 1 214 ? 4.274 -5.033 -12.236 1.00 94.19 214 ILE A CA 1
ATOM 1712 C C . ILE A 1 214 ? 4.594 -5.951 -13.430 1.00 94.19 214 ILE A C 1
ATOM 1714 O O . ILE A 1 214 ? 4.889 -7.136 -13.202 1.00 94.19 214 ILE A O 1
ATOM 1718 N N . PRO A 1 215 ? 4.584 -5.437 -14.680 1.00 94.25 215 PRO A N 1
ATOM 1719 C CA . PRO A 1 215 ? 4.797 -6.244 -15.878 1.00 94.25 215 PRO A CA 1
ATOM 1720 C C . PRO A 1 215 ? 6.105 -7.034 -15.842 1.00 94.25 215 PRO A C 1
ATOM 1722 O O . PRO A 1 215 ? 7.144 -6.560 -15.376 1.00 94.25 215 PRO A O 1
ATOM 1725 N N . ARG A 1 216 ? 6.071 -8.255 -16.377 1.00 95.50 216 ARG A N 1
ATOM 1726 C CA . ARG A 1 216 ? 7.244 -9.124 -16.514 1.00 95.50 216 ARG A CA 1
ATOM 1727 C C . ARG A 1 216 ? 7.682 -9.184 -17.970 1.00 95.50 216 ARG A C 1
ATOM 1729 O O . ARG A 1 216 ? 6.859 -9.132 -18.874 1.00 95.50 216 ARG A O 1
ATOM 1736 N N . VAL A 1 217 ? 8.985 -9.335 -18.188 1.00 95.00 217 VAL A N 1
ATOM 1737 C CA . VAL A 1 217 ? 9.564 -9.506 -19.525 1.00 95.00 217 VAL A CA 1
ATOM 1738 C C . VAL A 1 217 ? 10.465 -10.742 -19.508 1.00 95.00 217 VAL A C 1
ATOM 1740 O O . VAL A 1 217 ? 11.415 -10.786 -18.719 1.00 95.00 217 VAL A O 1
ATOM 1743 N N . PRO A 1 218 ? 10.189 -11.774 -20.325 1.00 94.81 218 PRO A N 1
ATOM 1744 C CA . PRO A 1 218 ? 10.991 -12.982 -20.345 1.00 94.81 218 PRO A CA 1
ATOM 1745 C C . PRO A 1 218 ? 12.336 -12.708 -21.028 1.00 94.81 218 PRO A C 1
ATOM 1747 O O . PRO A 1 218 ? 12.407 -12.139 -22.121 1.00 94.81 218 PRO A O 1
ATOM 1750 N N . SER A 1 219 ? 13.421 -13.154 -20.393 1.00 95.12 219 SER A N 1
ATOM 1751 C CA . SER A 1 219 ? 14.791 -12.997 -20.905 1.00 95.12 219 SER A CA 1
ATOM 1752 C C . SER A 1 219 ? 15.117 -13.926 -22.081 1.00 95.12 219 SER A C 1
ATOM 1754 O O . SER A 1 219 ? 16.089 -13.694 -22.802 1.00 95.12 219 SER A O 1
ATOM 1756 N N . LYS A 1 220 ? 14.291 -14.955 -22.297 1.00 97.00 220 LYS A N 1
ATOM 1757 C CA . LYS A 1 220 ? 14.359 -15.917 -23.401 1.00 97.00 220 LYS A CA 1
ATOM 1758 C C . LYS A 1 220 ? 12.951 -16.334 -23.821 1.00 97.00 220 LYS A C 1
ATOM 1760 O O . LYS A 1 220 ? 12.045 -16.315 -22.992 1.00 97.00 220 LYS A O 1
ATOM 1765 N N . THR A 1 221 ? 12.786 -16.739 -25.079 1.00 98.00 221 THR A N 1
ATOM 1766 C CA . THR A 1 221 ? 11.539 -17.358 -25.547 1.00 98.00 221 THR A CA 1
ATOM 1767 C C . THR A 1 221 ? 11.268 -18.614 -24.724 1.00 98.00 221 THR A C 1
ATOM 1769 O O . THR A 1 221 ? 12.185 -19.396 -24.463 1.00 98.00 221 THR A O 1
ATOM 1772 N N . THR A 1 222 ? 10.029 -18.778 -24.274 1.00 96.50 222 THR A N 1
ATOM 1773 C CA . THR A 1 222 ? 9.615 -19.860 -23.373 1.00 96.50 222 THR A CA 1
ATOM 1774 C C . THR A 1 222 ? 8.221 -20.362 -23.739 1.00 96.50 222 THR A C 1
ATOM 1776 O O . THR A 1 222 ? 7.559 -19.772 -24.586 1.00 96.50 222 THR A O 1
ATOM 1779 N N . VAL A 1 223 ? 7.770 -21.442 -23.102 1.00 97.00 223 VAL A N 1
ATOM 1780 C CA . VAL A 1 223 ? 6.407 -21.971 -23.239 1.00 97.00 223 VAL A CA 1
ATOM 1781 C C . VAL A 1 223 ? 5.666 -21.809 -21.912 1.00 97.00 223 VAL A C 1
ATOM 1783 O O . VAL A 1 223 ? 6.215 -22.148 -20.864 1.00 97.00 223 VAL A O 1
ATOM 1786 N N . ILE A 1 224 ? 4.441 -21.280 -21.948 1.00 94.06 224 ILE A N 1
ATOM 1787 C CA . ILE A 1 224 ? 3.540 -21.141 -20.792 1.00 94.06 224 ILE A CA 1
ATOM 1788 C C . ILE A 1 224 ? 2.181 -21.716 -21.192 1.00 94.06 224 ILE A C 1
ATOM 1790 O O . ILE A 1 224 ? 1.606 -21.281 -22.185 1.00 94.06 224 ILE A O 1
ATOM 1794 N N . GLY A 1 225 ? 1.680 -22.718 -20.461 1.00 92.56 225 GLY A N 1
ATOM 1795 C CA . GLY A 1 225 ? 0.377 -23.335 -20.757 1.00 92.56 225 GLY A CA 1
ATOM 1796 C C . GLY A 1 225 ? 0.262 -23.923 -22.172 1.00 92.56 225 GLY A C 1
ATOM 1797 O O . GLY A 1 225 ? -0.813 -23.901 -22.753 1.00 92.56 225 GLY A O 1
ATOM 1798 N N . GLY A 1 226 ? 1.374 -24.380 -22.761 1.00 96.50 226 GLY A N 1
ATOM 1799 C CA . GLY A 1 226 ? 1.426 -24.870 -24.146 1.00 96.50 226 GLY A CA 1
ATOM 1800 C C . GLY A 1 226 ? 1.616 -23.786 -25.217 1.00 96.50 226 GLY A C 1
ATOM 1801 O O . GLY A 1 226 ? 1.845 -24.121 -26.375 1.00 96.50 226 GLY A O 1
ATOM 1802 N N . PHE A 1 227 ? 1.604 -22.501 -24.849 1.00 97.12 227 PHE A N 1
ATOM 1803 C CA . PHE A 1 227 ? 1.787 -21.384 -25.777 1.00 97.12 227 PHE A CA 1
ATOM 1804 C C . PHE A 1 227 ? 3.214 -20.840 -25.754 1.00 97.12 227 PHE A C 1
ATOM 1806 O O . PHE A 1 227 ? 3.798 -20.624 -24.690 1.00 97.12 227 PHE A O 1
ATOM 1813 N N . THR A 1 228 ? 3.769 -20.563 -26.934 1.00 97.88 228 THR A N 1
ATOM 1814 C CA . THR A 1 228 ? 5.077 -19.913 -27.072 1.00 97.88 228 THR A CA 1
ATOM 1815 C C . THR A 1 228 ? 4.978 -18.431 -26.716 1.00 97.88 228 THR A C 1
ATOM 1817 O O . THR A 1 228 ? 4.269 -17.672 -27.372 1.00 97.88 228 THR A O 1
ATOM 1820 N N . VAL A 1 229 ? 5.751 -18.006 -25.719 1.00 97.44 229 VAL A N 1
ATOM 1821 C CA . VAL A 1 229 ? 5.907 -16.611 -25.297 1.00 97.44 229 VAL A CA 1
ATOM 1822 C C . VAL A 1 229 ? 7.286 -16.111 -25.741 1.00 97.44 229 VAL A C 1
ATOM 1824 O O . VAL A 1 229 ? 8.303 -16.580 -25.215 1.00 97.44 229 VAL A O 1
ATOM 1827 N N . PRO A 1 230 ? 7.362 -15.176 -26.704 1.00 97.25 230 PRO A N 1
ATOM 1828 C CA . PRO A 1 230 ? 8.631 -14.658 -27.206 1.00 97.25 230 PRO A CA 1
ATOM 1829 C C . PRO A 1 230 ? 9.439 -13.900 -26.147 1.00 97.25 230 PRO A C 1
ATOM 1831 O O . PRO A 1 230 ? 8.882 -13.199 -25.298 1.00 97.25 230 PRO A O 1
ATOM 1834 N N . LYS A 1 231 ? 10.772 -13.976 -26.250 1.00 97.38 231 LYS A N 1
ATOM 1835 C CA . LYS A 1 231 ? 11.693 -13.082 -25.530 1.00 97.38 231 LYS A CA 1
ATOM 1836 C C . LYS A 1 231 ? 11.279 -11.620 -25.736 1.00 97.38 231 LYS A C 1
ATOM 1838 O O . LYS A 1 231 ? 11.011 -11.216 -26.862 1.00 97.38 231 LYS A O 1
ATOM 1843 N N . GLY A 1 232 ? 11.297 -10.821 -24.670 1.00 92.31 232 GLY A N 1
ATOM 1844 C CA . GLY A 1 232 ? 11.008 -9.384 -24.757 1.00 92.31 232 GLY A CA 1
ATOM 1845 C C . GLY A 1 232 ? 9.520 -9.011 -24.732 1.00 92.31 232 GLY A C 1
ATOM 1846 O O . GLY A 1 232 ? 9.210 -7.830 -24.618 1.00 92.31 232 GLY A O 1
ATOM 1847 N N . CYS A 1 233 ? 8.601 -9.982 -24.781 1.00 92.75 233 CYS A N 1
ATOM 1848 C CA . CYS A 1 233 ? 7.167 -9.717 -24.655 1.00 92.75 233 CYS A CA 1
ATOM 1849 C C . CYS A 1 233 ? 6.809 -9.198 -23.247 1.00 92.75 233 CYS A C 1
ATOM 1851 O O . CYS A 1 233 ? 7.294 -9.737 -22.252 1.00 92.75 233 CYS A O 1
ATOM 1853 N N . ARG A 1 234 ? 5.946 -8.177 -23.139 1.00 92.81 234 ARG A N 1
ATOM 1854 C CA . ARG A 1 234 ? 5.400 -7.736 -21.842 1.00 92.81 234 ARG A CA 1
ATOM 1855 C C . ARG A 1 234 ? 4.293 -8.703 -21.408 1.00 92.81 234 ARG A C 1
ATOM 1857 O O . ARG A 1 234 ? 3.330 -8.915 -22.136 1.00 92.81 234 ARG A O 1
ATOM 1864 N N . VAL A 1 235 ? 4.425 -9.265 -20.212 1.00 94.88 235 VAL A N 1
ATOM 1865 C CA . VAL A 1 235 ? 3.469 -10.195 -19.601 1.00 94.88 235 VAL A CA 1
ATOM 1866 C C . VAL A 1 235 ? 2.860 -9.537 -18.369 1.00 94.88 235 VAL A C 1
ATOM 1868 O O . VAL A 1 235 ? 3.582 -9.149 -17.448 1.00 94.88 235 VAL A O 1
ATOM 1871 N N . PHE A 1 236 ? 1.535 -9.446 -18.347 1.00 95.19 236 PHE A N 1
ATOM 1872 C CA . PHE A 1 236 ? 0.758 -8.963 -17.207 1.00 95.19 236 PHE A CA 1
ATOM 1873 C C . PHE A 1 236 ? 0.144 -10.153 -16.472 1.00 95.19 236 PHE A C 1
ATOM 1875 O O . PHE A 1 236 ? -0.325 -11.098 -17.105 1.00 95.19 236 PHE A O 1
ATOM 1882 N N . ILE A 1 237 ? 0.152 -10.108 -15.142 1.00 96.25 237 ILE A N 1
ATOM 1883 C CA . ILE A 1 237 ? -0.463 -11.138 -14.301 1.00 96.25 237 ILE A CA 1
ATOM 1884 C C . ILE A 1 237 ? -1.691 -10.504 -13.668 1.00 96.25 237 ILE A C 1
ATOM 1886 O O . ILE A 1 237 ? -1.568 -9.601 -12.846 1.00 96.25 237 ILE A O 1
ATOM 1890 N N . ASN A 1 238 ? -2.875 -10.965 -14.059 1.00 97.12 238 ASN A N 1
ATOM 1891 C CA . ASN A 1 238 ? -4.128 -10.382 -13.602 1.00 97.12 238 ASN A CA 1
ATOM 1892 C C . ASN A 1 238 ? -4.518 -10.929 -12.219 1.00 97.12 238 ASN A C 1
ATOM 1894 O O . ASN A 1 238 ? -5.349 -11.829 -12.104 1.00 97.12 238 ASN A O 1
ATOM 1898 N N . ALA A 1 239 ? -3.889 -10.389 -11.173 1.00 97.19 239 ALA A N 1
ATOM 1899 C CA . ALA A 1 239 ? -4.193 -10.730 -9.786 1.00 97.19 239 ALA A CA 1
ATOM 1900 C C . ALA A 1 239 ? -5.664 -10.447 -9.439 1.00 97.19 239 ALA A C 1
ATOM 1902 O O . ALA A 1 239 ? -6.264 -11.214 -8.693 1.00 97.19 239 ALA A O 1
ATOM 1903 N N . TRP A 1 240 ? -6.263 -9.401 -10.019 1.00 96.69 240 TRP A N 1
ATOM 1904 C CA . TRP A 1 240 ? -7.671 -9.053 -9.794 1.00 96.69 240 TRP A CA 1
ATOM 1905 C C . TRP A 1 240 ? -8.635 -10.167 -10.211 1.00 96.69 240 TRP A C 1
ATOM 1907 O O . TRP A 1 240 ? -9.551 -10.477 -9.450 1.00 96.69 240 TRP A O 1
ATOM 1917 N N . VAL A 1 241 ? -8.399 -10.797 -11.369 1.00 96.88 241 VAL A N 1
ATOM 1918 C CA . VAL A 1 241 ? -9.194 -11.947 -11.839 1.00 96.88 241 VAL A CA 1
ATOM 1919 C C . VAL A 1 241 ? -8.878 -13.201 -11.030 1.00 96.88 241 VAL A C 1
ATOM 1921 O O . VAL A 1 241 ? -9.801 -13.833 -10.531 1.00 96.88 241 VAL A O 1
ATOM 1924 N N . ILE A 1 242 ? -7.595 -13.536 -10.853 1.00 97.31 242 ILE A N 1
ATOM 1925 C CA . ILE A 1 242 ? -7.170 -14.758 -10.142 1.00 97.31 242 ILE A CA 1
ATOM 1926 C C . ILE A 1 242 ? -7.761 -14.807 -8.727 1.00 97.31 242 ILE A C 1
ATOM 1928 O O . ILE A 1 242 ? -8.294 -15.823 -8.294 1.00 97.31 242 ILE A O 1
ATOM 1932 N N . GLN A 1 243 ? -7.719 -13.686 -8.006 1.00 97.44 243 GLN A N 1
ATOM 1933 C CA . GLN A 1 243 ? -8.203 -13.609 -6.627 1.00 97.44 243 GLN A CA 1
ATOM 1934 C C . GLN A 1 243 ? -9.737 -13.560 -6.511 1.00 97.44 243 GLN A C 1
ATOM 1936 O O . GLN A 1 243 ? -10.263 -13.535 -5.399 1.00 97.44 243 GLN A O 1
ATOM 1941 N N . ARG A 1 244 ? -10.457 -13.544 -7.640 1.00 97.19 244 ARG A N 1
ATOM 1942 C CA . ARG A 1 244 ? -11.925 -13.600 -7.746 1.00 97.19 244 ARG A CA 1
ATOM 1943 C C . ARG A 1 244 ? -12.420 -14.833 -8.500 1.00 97.19 244 ARG A C 1
ATOM 1945 O O . ARG A 1 244 ? -13.603 -14.911 -8.820 1.00 97.19 244 ARG A O 1
ATOM 1952 N N . ASP A 1 245 ? -11.529 -15.758 -8.823 1.00 97.81 245 ASP A N 1
ATOM 1953 C CA . ASP A 1 245 ? -11.887 -16.940 -9.588 1.00 97.81 245 ASP A CA 1
ATOM 1954 C C . ASP A 1 245 ? -12.805 -17.854 -8.749 1.00 97.81 245 ASP A C 1
ATOM 1956 O O . ASP A 1 245 ? -12.380 -18.294 -7.675 1.00 97.81 245 ASP A O 1
ATOM 1960 N N . PRO A 1 246 ? -14.047 -18.142 -9.190 1.00 97.25 246 PRO A N 1
ATOM 1961 C CA . PRO A 1 246 ? -14.953 -19.038 -8.473 1.00 97.25 246 PRO A CA 1
ATOM 1962 C C . PRO A 1 246 ? -14.462 -20.493 -8.422 1.00 97.25 246 PRO A C 1
ATOM 1964 O O . PRO A 1 246 ? -14.973 -21.261 -7.613 1.00 97.25 246 PRO A O 1
ATOM 1967 N N . GLU A 1 247 ? -13.485 -20.888 -9.248 1.00 96.69 247 GLU A N 1
ATOM 1968 C CA . GLU A 1 247 ? -12.837 -22.203 -9.138 1.00 96.69 247 GLU A CA 1
ATOM 1969 C C . GLU A 1 247 ? -11.827 -22.264 -7.979 1.00 96.69 247 GLU A C 1
ATOM 1971 O O . GLU A 1 247 ? -11.490 -23.350 -7.507 1.00 96.69 247 GLU A O 1
ATOM 1976 N N . LEU A 1 248 ? -11.340 -21.107 -7.514 1.00 94.62 248 LEU A N 1
ATOM 1977 C CA . LEU A 1 248 ? -10.350 -20.993 -6.438 1.00 94.62 248 LEU A CA 1
ATOM 1978 C C . LEU A 1 248 ? -10.955 -20.501 -5.118 1.00 94.62 248 LEU A C 1
ATOM 1980 O O . LEU A 1 248 ? -10.397 -20.771 -4.053 1.00 94.62 248 LEU A O 1
ATOM 1984 N N . TRP A 1 249 ? -12.062 -19.759 -5.180 1.00 96.25 249 TRP A N 1
ATOM 1985 C CA . TRP A 1 249 ? -12.646 -19.070 -4.034 1.00 96.25 249 TRP A CA 1
ATOM 1986 C C . TRP A 1 249 ? -14.161 -19.246 -3.974 1.00 96.25 249 TRP A C 1
ATOM 1988 O O . TRP A 1 249 ? -14.887 -18.773 -4.847 1.00 96.25 249 TRP A O 1
ATOM 1998 N N . ASP A 1 250 ? -14.645 -19.822 -2.874 1.00 95.50 250 ASP A N 1
ATOM 1999 C CA . ASP A 1 250 ? -16.077 -19.879 -2.577 1.00 95.50 250 ASP A CA 1
ATOM 2000 C C . ASP A 1 250 ? -16.649 -18.475 -2.353 1.00 95.50 250 ASP A C 1
ATOM 2002 O O . ASP A 1 250 ? -16.137 -17.716 -1.517 1.00 95.50 250 ASP A O 1
ATOM 2006 N N . ASP A 1 251 ? -17.737 -18.163 -3.067 1.00 96.56 251 ASP A N 1
ATOM 2007 C CA . ASP A 1 251 ? -18.403 -16.853 -3.073 1.00 96.56 251 ASP A CA 1
ATOM 2008 C C . ASP A 1 251 ? -17.384 -15.704 -3.249 1.00 96.56 251 ASP A C 1
ATOM 2010 O O . ASP A 1 251 ? -17.139 -14.911 -2.330 1.00 96.56 251 ASP A O 1
ATOM 2014 N N . PRO A 1 252 ? -16.710 -15.639 -4.415 1.00 97.31 252 PRO A N 1
ATOM 2015 C CA . PRO A 1 252 ? -15.472 -14.880 -4.578 1.00 97.31 252 PRO A CA 1
ATOM 2016 C C . PRO A 1 252 ? -15.664 -13.367 -4.461 1.00 97.31 252 PRO A C 1
ATOM 2018 O O . PRO A 1 252 ? -14.692 -12.645 -4.249 1.00 97.31 252 PRO A O 1
ATOM 2021 N N . LEU A 1 253 ? -16.891 -12.866 -4.598 1.00 96.88 253 LEU A N 1
ATOM 2022 C CA . LEU A 1 253 ? -17.193 -11.437 -4.512 1.00 96.88 253 LEU A CA 1
ATOM 2023 C C . LEU A 1 253 ? -17.605 -10.997 -3.104 1.00 96.88 253 LEU A C 1
ATOM 2025 O O . LEU A 1 253 ? -17.680 -9.800 -2.840 1.00 96.88 253 LEU A O 1
ATOM 2029 N N . ARG A 1 254 ? -17.857 -11.940 -2.192 1.00 97.44 254 ARG A N 1
ATOM 2030 C CA . ARG A 1 254 ? -18.245 -11.632 -0.818 1.00 97.44 254 ARG A CA 1
ATOM 2031 C C . ARG A 1 254 ? -17.023 -11.359 0.047 1.00 97.44 254 ARG A C 1
ATOM 2033 O O . ARG A 1 254 ? -16.090 -12.159 0.072 1.00 97.44 254 ARG A O 1
ATOM 2040 N N . PHE A 1 255 ? -17.086 -10.280 0.829 1.00 98.25 255 PHE A N 1
ATOM 2041 C CA . PHE A 1 255 ? -16.124 -9.991 1.890 1.00 98.25 255 PHE A CA 1
ATOM 2042 C C . PHE A 1 255 ? -16.323 -10.956 3.069 1.00 98.25 255 PHE A C 1
ATOM 2044 O O . PHE A 1 255 ? -17.258 -10.826 3.866 1.00 98.25 255 PHE A O 1
ATOM 2051 N N . HIS A 1 256 ? -15.457 -11.966 3.164 1.00 98.06 256 HIS A N 1
ATOM 2052 C CA . HIS A 1 256 ? -15.527 -13.017 4.177 1.00 98.06 256 HIS A CA 1
ATOM 2053 C C . HIS A 1 256 ? -14.154 -13.303 4.813 1.00 98.06 256 HIS A C 1
ATOM 2055 O O . HIS A 1 256 ? -13.527 -14.309 4.481 1.00 98.06 256 HIS A O 1
ATOM 2061 N N . PRO A 1 257 ? -13.687 -12.460 5.759 1.00 98.50 257 PRO A N 1
ATOM 2062 C CA . PRO A 1 257 ? -12.396 -12.634 6.432 1.00 98.50 257 PRO A CA 1
ATOM 2063 C C . PRO A 1 257 ? -12.191 -14.011 7.064 1.00 98.50 257 PRO A C 1
ATOM 2065 O O . PRO A 1 257 ? -11.073 -14.515 7.096 1.00 98.50 257 PRO A O 1
ATOM 2068 N N . GLU A 1 258 ? -13.261 -14.660 7.536 1.00 97.88 258 GLU A N 1
ATOM 2069 C CA . GLU A 1 258 ? -13.169 -15.980 8.167 1.00 97.88 258 GLU A CA 1
ATOM 2070 C C . GLU A 1 258 ? -12.497 -17.046 7.295 1.00 97.88 258 GLU A C 1
ATOM 2072 O O . GLU A 1 258 ? -11.901 -17.967 7.852 1.00 97.88 258 GLU A O 1
ATOM 2077 N N . ARG A 1 259 ? -12.503 -16.891 5.963 1.00 96.44 259 ARG A N 1
ATOM 2078 C CA . ARG A 1 259 ? -11.819 -17.815 5.050 1.00 96.44 259 ARG A CA 1
ATOM 2079 C C . ARG A 1 259 ? -10.308 -17.900 5.267 1.00 96.44 259 ARG A C 1
ATOM 2081 O O . ARG A 1 259 ? -9.697 -18.814 4.738 1.00 96.44 259 ARG A O 1
ATOM 2088 N N . PHE A 1 260 ? -9.706 -16.964 6.004 1.00 97.00 260 PHE A N 1
ATOM 2089 C CA . PHE A 1 260 ? -8.272 -16.957 6.298 1.00 97.00 260 PHE A CA 1
ATOM 2090 C C . PHE A 1 260 ? -7.910 -17.457 7.706 1.00 97.00 260 PHE A C 1
ATOM 2092 O O . PHE A 1 260 ? -6.724 -17.626 7.975 1.00 97.00 260 PHE A O 1
ATOM 2099 N N . LEU A 1 261 ? -8.881 -17.715 8.594 1.00 95.31 261 LEU A N 1
ATOM 2100 C CA . LEU A 1 261 ? -8.605 -18.065 10.000 1.00 95.31 261 LEU A CA 1
ATOM 2101 C C . LEU A 1 261 ? -8.015 -19.467 10.192 1.00 95.31 261 LEU A C 1
ATOM 2103 O O . LEU A 1 261 ? -7.217 -19.676 11.100 1.00 95.31 261 LEU A O 1
ATOM 2107 N N . GLU A 1 262 ? -8.390 -20.414 9.338 1.00 87.12 262 GLU A N 1
ATOM 2108 C CA . GLU A 1 262 ? -7.971 -21.820 9.429 1.00 87.12 262 GLU A CA 1
ATOM 2109 C C . GLU A 1 262 ? -7.226 -22.250 8.158 1.00 87.12 262 GLU A C 1
ATOM 2111 O O . GLU A 1 262 ? -7.406 -23.350 7.641 1.00 87.12 262 GLU A O 1
ATOM 2116 N N . THR A 1 263 ? -6.393 -21.353 7.621 1.00 87.88 263 THR A N 1
ATOM 2117 C CA . THR A 1 263 ? -5.610 -21.601 6.402 1.00 87.88 263 THR A CA 1
ATOM 2118 C C . THR A 1 263 ? -4.133 -21.310 6.618 1.00 87.88 263 THR A C 1
ATOM 2120 O O . THR A 1 263 ? -3.761 -20.473 7.437 1.00 87.88 263 THR A O 1
ATOM 2123 N N . ASP A 1 264 ? -3.276 -21.963 5.838 1.00 87.00 264 ASP A N 1
ATOM 2124 C CA . ASP A 1 264 ? -1.840 -21.676 5.766 1.00 87.00 264 ASP A CA 1
ATOM 2125 C C . ASP A 1 264 ? -1.506 -20.545 4.769 1.00 87.00 264 ASP A C 1
ATOM 2127 O O . ASP A 1 264 ? -0.335 -20.181 4.586 1.00 87.00 264 ASP A O 1
ATOM 2131 N N . ILE A 1 265 ? -2.536 -19.957 4.143 1.00 91.75 265 ILE A N 1
ATOM 2132 C CA . ILE A 1 265 ? -2.394 -18.885 3.163 1.00 91.75 265 ILE A CA 1
ATOM 2133 C C . ILE A 1 265 ? -1.792 -17.657 3.842 1.00 91.75 265 ILE A C 1
ATOM 2135 O O . 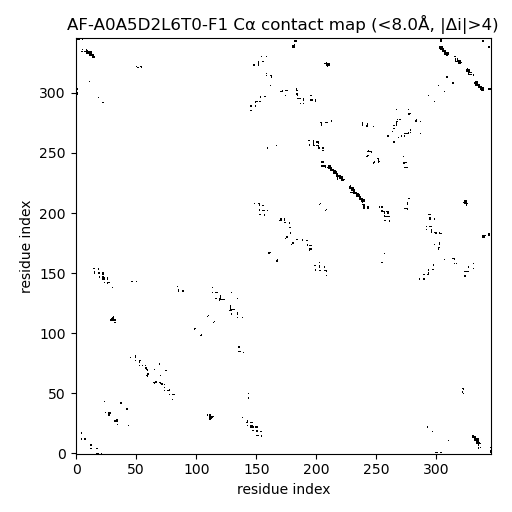ILE A 1 265 ? -2.346 -17.052 4.764 1.00 91.75 265 ILE A O 1
ATOM 2139 N N . ASN A 1 266 ? -0.632 -17.257 3.336 1.00 90.25 266 ASN A N 1
ATOM 2140 C CA . ASN A 1 266 ? 0.091 -16.076 3.780 1.00 90.25 266 ASN A CA 1
ATOM 2141 C C . ASN A 1 266 ? 0.655 -15.304 2.581 1.00 90.25 266 ASN A C 1
ATOM 2143 O O . ASN A 1 266 ? 0.698 -15.818 1.460 1.00 90.25 266 ASN A O 1
ATOM 2147 N N . TYR A 1 267 ? 1.128 -14.080 2.824 1.00 92.56 267 TYR A N 1
ATOM 2148 C CA . TYR A 1 267 ? 1.613 -13.149 1.795 1.00 92.56 267 TYR A CA 1
ATOM 2149 C C . TYR A 1 267 ? 2.800 -13.659 0.961 1.00 92.56 267 TYR A C 1
ATOM 2151 O O . TYR A 1 267 ? 3.134 -13.061 -0.061 1.00 92.56 267 TYR A O 1
ATOM 2159 N N . ARG A 1 268 ? 3.465 -14.732 1.409 1.00 90.69 268 ARG A N 1
ATOM 2160 C CA . ARG A 1 268 ? 4.611 -15.371 0.743 1.00 90.69 268 ARG A CA 1
ATOM 2161 C C . ARG A 1 268 ? 4.370 -16.848 0.433 1.00 90.69 268 ARG A C 1
ATOM 2163 O O . ARG A 1 268 ? 5.306 -17.544 0.042 1.00 90.69 268 ARG A O 1
ATOM 2170 N N . SER A 1 269 ? 3.153 -17.338 0.644 1.00 82.12 269 SER A N 1
ATOM 2171 C CA . SER A 1 269 ? 2.818 -18.735 0.402 1.00 82.12 269 SER A CA 1
ATOM 2172 C C . SER A 1 269 ? 2.910 -19.050 -1.091 1.00 82.12 269 SER A C 1
ATOM 2174 O O . SER A 1 269 ? 2.736 -18.181 -1.944 1.00 82.12 269 SER A O 1
ATOM 2176 N N . ASN A 1 270 ? 3.149 -20.319 -1.422 1.00 84.50 270 ASN A N 1
ATOM 2177 C CA . ASN A 1 270 ? 3.067 -20.801 -2.804 1.00 84.50 270 ASN A CA 1
ATOM 2178 C C . ASN A 1 270 ? 1.608 -21.064 -3.235 1.00 84.50 270 ASN A C 1
ATOM 2180 O O . ASN A 1 270 ? 1.369 -21.876 -4.128 1.00 84.50 270 ASN A O 1
ATOM 2184 N N . ASN A 1 271 ? 0.629 -20.401 -2.606 1.00 88.94 271 ASN A N 1
ATOM 2185 C CA . ASN A 1 271 ? -0.764 -20.447 -3.026 1.00 88.94 271 ASN A CA 1
ATOM 2186 C C . ASN A 1 271 ? -1.002 -19.380 -4.104 1.00 88.94 271 ASN A C 1
ATOM 2188 O O . ASN A 1 271 ? -1.145 -18.195 -3.815 1.00 88.94 271 ASN A O 1
ATOM 2192 N N . PHE A 1 272 ? -1.044 -19.803 -5.367 1.00 93.19 272 PHE A N 1
ATOM 2193 C CA . PHE A 1 272 ? -1.182 -18.883 -6.498 1.00 93.19 272 PHE A CA 1
ATOM 2194 C C . PHE A 1 272 ? -2.595 -18.309 -6.682 1.00 93.19 272 PHE A C 1
ATOM 2196 O O . PHE A 1 272 ? -2.760 -17.428 -7.521 1.00 93.19 272 PHE A O 1
ATOM 2203 N N . GLY A 1 273 ? -3.583 -18.745 -5.890 1.00 94.88 273 GLY A N 1
ATOM 2204 C CA . GLY A 1 273 ? -4.900 -18.107 -5.818 1.00 94.88 273 GLY A CA 1
ATOM 2205 C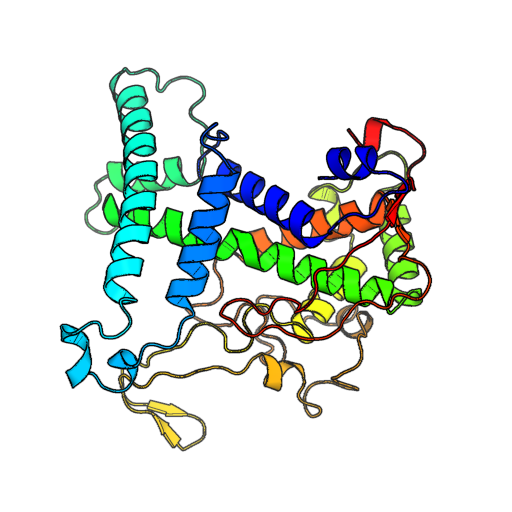 C . GLY A 1 273 ? -4.902 -16.801 -5.017 1.00 94.88 273 GLY A C 1
ATOM 2206 O O . GLY A 1 273 ? -5.819 -15.998 -5.174 1.00 94.88 273 GLY A O 1
ATOM 2207 N N . PHE A 1 274 ? -3.867 -16.557 -4.200 1.00 97.12 274 PHE A N 1
ATOM 2208 C CA . PHE A 1 274 ? -3.684 -15.344 -3.400 1.00 97.12 274 PHE A CA 1
ATOM 2209 C C . PHE A 1 274 ? -2.283 -14.754 -3.617 1.00 97.12 274 PHE A C 1
ATOM 2211 O O . PHE A 1 274 ? -1.301 -15.216 -3.040 1.00 97.12 274 PHE A O 1
ATOM 2218 N N . ILE A 1 275 ? -2.171 -13.713 -4.447 1.00 97.06 275 ILE A N 1
ATOM 2219 C CA . ILE A 1 275 ? -0.879 -13.136 -4.863 1.00 97.06 275 ILE A CA 1
ATOM 2220 C C . ILE A 1 275 ? -0.834 -11.602 -4.739 1.00 97.06 275 ILE A C 1
ATOM 2222 O O . ILE A 1 275 ? -0.346 -10.930 -5.655 1.00 97.06 275 ILE A O 1
ATOM 2226 N N . PRO A 1 276 ? -1.262 -11.010 -3.607 1.00 96.06 276 PRO A N 1
ATOM 2227 C CA . PRO A 1 276 ? -1.390 -9.554 -3.479 1.00 96.06 276 PRO A CA 1
ATOM 2228 C C . PRO A 1 276 ? -0.050 -8.807 -3.568 1.00 96.06 276 PRO A C 1
ATOM 2230 O O . PRO A 1 276 ? -0.013 -7.619 -3.874 1.00 96.06 276 PRO A O 1
ATOM 2233 N N . PHE A 1 277 ? 1.063 -9.511 -3.344 1.00 96.94 277 PHE A N 1
ATOM 2234 C CA . PHE A 1 277 ? 2.431 -8.993 -3.442 1.00 96.94 277 PHE A CA 1
ATOM 2235 C C . PHE A 1 277 ? 3.228 -9.598 -4.612 1.00 96.94 277 PHE A C 1
ATOM 2237 O O . PHE A 1 277 ? 4.450 -9.424 -4.709 1.00 96.94 277 PHE A O 1
ATOM 2244 N N . GLY A 1 278 ? 2.545 -10.317 -5.507 1.00 95.75 278 GLY A N 1
ATOM 2245 C CA . GLY A 1 278 ? 3.158 -11.143 -6.540 1.00 95.75 278 GLY A CA 1
ATOM 2246 C C . GLY A 1 278 ? 3.891 -12.362 -5.973 1.00 95.75 278 GLY A C 1
ATOM 2247 O O . GLY A 1 278 ? 3.695 -12.762 -4.832 1.00 95.75 278 GLY A O 1
ATOM 2248 N N . SER A 1 279 ? 4.742 -12.978 -6.795 1.00 94.88 279 SER A N 1
ATOM 2249 C CA . SER A 1 279 ? 5.517 -14.163 -6.409 1.00 94.88 279 SER A CA 1
ATOM 2250 C C . SER A 1 279 ? 6.846 -14.268 -7.180 1.00 94.88 279 SER A C 1
ATOM 2252 O O . SER A 1 279 ? 7.121 -13.516 -8.135 1.00 94.88 279 SER A O 1
ATOM 2254 N N . GLY A 1 280 ? 7.686 -15.213 -6.749 1.00 94.19 280 GLY A N 1
ATOM 2255 C CA . GLY A 1 280 ? 8.976 -15.558 -7.341 1.00 94.19 280 GLY A CA 1
ATOM 2256 C C . GLY A 1 280 ? 10.062 -14.499 -7.132 1.00 94.19 280 GLY A C 1
ATOM 2257 O O . GLY A 1 280 ? 10.047 -13.734 -6.175 1.00 94.19 280 GLY A O 1
ATOM 2258 N N . ARG A 1 281 ? 11.017 -14.419 -8.070 1.00 94.19 281 ARG A N 1
ATOM 2259 C CA . ARG A 1 281 ? 12.222 -13.559 -7.963 1.00 94.19 281 ARG A CA 1
ATOM 2260 C C . ARG A 1 281 ? 11.951 -12.056 -7.815 1.00 94.19 281 ARG A C 1
ATOM 2262 O O . ARG A 1 281 ? 12.870 -11.309 -7.507 1.00 94.19 281 ARG A O 1
ATOM 2269 N N . ARG A 1 282 ? 10.735 -11.607 -8.128 1.00 95.31 282 ARG A N 1
ATOM 2270 C CA . ARG A 1 282 ? 10.302 -10.202 -8.068 1.00 95.31 282 ARG A CA 1
ATOM 2271 C C . ARG A 1 282 ? 9.045 -10.062 -7.203 1.00 95.31 282 ARG A C 1
ATOM 2273 O O . ARG A 1 282 ? 8.186 -9.241 -7.510 1.00 95.31 282 ARG A O 1
ATOM 2280 N N . ILE A 1 283 ? 8.898 -10.922 -6.192 1.00 96.00 283 ILE A N 1
ATOM 2281 C CA . ILE A 1 283 ? 7.950 -10.685 -5.101 1.00 96.00 283 ILE A CA 1
ATOM 2282 C C . ILE A 1 283 ? 8.289 -9.347 -4.434 1.00 96.00 283 ILE A C 1
ATOM 2284 O O . ILE A 1 283 ? 9.460 -8.957 -4.398 1.00 96.00 283 ILE A O 1
ATOM 2288 N N . CYS A 1 284 ? 7.274 -8.628 -3.953 1.00 97.00 284 CYS A N 1
ATOM 2289 C CA . CYS A 1 284 ? 7.475 -7.348 -3.283 1.00 97.00 284 CYS A CA 1
ATOM 2290 C C . CYS A 1 284 ? 8.514 -7.476 -2.154 1.00 97.00 284 CYS A C 1
ATOM 2292 O O . CYS A 1 284 ? 8.417 -8.346 -1.290 1.00 97.00 284 CYS A O 1
ATOM 2294 N N . VAL A 1 285 ? 9.516 -6.595 -2.147 1.00 95.62 285 VAL A N 1
ATOM 2295 C CA . VAL A 1 285 ? 10.532 -6.565 -1.081 1.00 95.62 285 VAL A CA 1
ATOM 2296 C C . VAL A 1 285 ? 9.962 -5.997 0.225 1.00 95.62 285 VAL A C 1
ATOM 2298 O O . VAL A 1 285 ? 10.413 -6.348 1.311 1.00 95.62 285 VAL A O 1
ATOM 2301 N N . GLY A 1 286 ? 8.918 -5.169 0.122 1.00 95.56 286 GLY A N 1
ATOM 2302 C CA . GLY A 1 286 ? 8.280 -4.474 1.235 1.00 95.56 286 GLY A CA 1
ATOM 2303 C C . GLY A 1 286 ? 7.219 -5.272 1.992 1.00 95.56 286 GLY A C 1
ATOM 2304 O O . GLY A 1 286 ? 6.570 -4.684 2.846 1.00 95.56 286 GLY A O 1
ATOM 2305 N N . VAL A 1 287 ? 7.022 -6.574 1.727 1.00 96.19 287 VAL A N 1
ATOM 2306 C CA . VAL A 1 287 ? 5.928 -7.364 2.342 1.00 96.19 287 VAL A CA 1
ATOM 2307 C C . VAL A 1 287 ? 5.924 -7.249 3.869 1.00 96.19 287 VAL A C 1
ATOM 2309 O O . VAL A 1 287 ? 4.889 -6.938 4.439 1.00 96.19 287 VAL A O 1
ATOM 2312 N N . SER A 1 288 ? 7.074 -7.425 4.535 1.00 95.19 288 SER A N 1
ATOM 2313 C CA . SER A 1 288 ? 7.133 -7.350 6.007 1.00 95.19 288 SER A CA 1
ATOM 2314 C C . SER A 1 288 ? 6.798 -5.961 6.548 1.00 95.19 288 SER A C 1
ATOM 2316 O O . SER A 1 288 ? 6.221 -5.844 7.624 1.00 95.19 288 SER A O 1
ATOM 2318 N N . LEU A 1 289 ? 7.193 -4.907 5.828 1.00 95.69 289 LEU A N 1
ATOM 2319 C CA . LEU A 1 289 ? 6.904 -3.534 6.230 1.00 95.69 289 LEU A CA 1
ATOM 2320 C C . LEU A 1 289 ? 5.421 -3.220 6.010 1.00 95.69 289 LEU A C 1
ATOM 2322 O O . LEU A 1 289 ? 4.770 -2.703 6.910 1.00 95.69 289 LEU A O 1
ATOM 2326 N N . ALA A 1 290 ? 4.879 -3.590 4.848 1.00 97.25 290 ALA A N 1
ATOM 2327 C CA . ALA A 1 290 ? 3.478 -3.387 4.508 1.00 97.25 290 ALA A CA 1
ATOM 2328 C C . ALA A 1 290 ? 2.546 -4.131 5.472 1.00 97.25 290 ALA A C 1
ATOM 2330 O O . ALA A 1 290 ? 1.588 -3.539 5.950 1.00 97.25 290 ALA A O 1
ATOM 2331 N N . GLU A 1 291 ? 2.845 -5.391 5.795 1.00 96.19 291 GLU A N 1
ATOM 2332 C CA . GLU A 1 291 ? 2.093 -6.204 6.759 1.00 96.19 291 GLU A CA 1
ATOM 2333 C C . GLU A 1 291 ? 1.980 -5.501 8.118 1.00 96.19 291 GLU A C 1
ATOM 2335 O O . GLU A 1 291 ? 0.874 -5.264 8.607 1.00 96.19 291 GLU A O 1
ATOM 2340 N N . LYS A 1 292 ? 3.115 -5.059 8.674 1.00 96.88 292 LYS A N 1
ATOM 2341 C CA . LYS A 1 292 ? 3.136 -4.303 9.931 1.00 96.88 292 LYS A CA 1
ATOM 2342 C C . LYS A 1 292 ? 2.391 -2.980 9.827 1.00 96.88 292 LYS A C 1
ATOM 2344 O O . LYS A 1 292 ? 1.569 -2.677 10.682 1.00 96.88 292 LYS A O 1
ATOM 2349 N N . MET A 1 293 ? 2.657 -2.191 8.787 1.00 97.69 293 MET A N 1
ATOM 2350 C CA . MET A 1 293 ? 2.011 -0.890 8.625 1.00 97.69 293 MET A CA 1
ATOM 2351 C C . MET A 1 293 ? 0.494 -1.032 8.472 1.00 97.69 293 MET A C 1
ATOM 2353 O O . MET A 1 293 ? -0.236 -0.280 9.106 1.00 97.69 293 MET A O 1
ATOM 2357 N N . MET A 1 294 ? 0.004 -1.992 7.681 1.00 98.50 294 MET A N 1
ATOM 2358 C CA . MET A 1 294 ? -1.433 -2.241 7.536 1.00 98.50 294 MET A CA 1
ATOM 2359 C C . MET A 1 294 ? -2.060 -2.642 8.873 1.00 98.50 294 MET A C 1
ATOM 2361 O O . MET A 1 294 ? -3.084 -2.071 9.241 1.00 98.50 294 MET A O 1
ATOM 2365 N N . ALA A 1 295 ? -1.429 -3.552 9.625 1.00 98.38 295 ALA A N 1
ATOM 2366 C CA . ALA A 1 295 ? -1.912 -3.973 10.938 1.00 98.38 295 ALA A CA 1
ATOM 2367 C C . ALA A 1 295 ? -1.941 -2.813 11.946 1.00 98.38 295 ALA A C 1
ATOM 2369 O O . ALA A 1 295 ? -2.962 -2.584 12.589 1.00 98.38 295 ALA A O 1
ATOM 2370 N N . LEU A 1 296 ? -0.865 -2.030 12.047 1.00 98.38 296 LEU A N 1
ATOM 2371 C CA . LEU A 1 296 ? -0.799 -0.887 12.960 1.00 98.38 296 LEU A CA 1
ATOM 2372 C C . LEU A 1 296 ? -1.802 0.204 12.585 1.00 98.38 296 LEU A C 1
ATOM 2374 O O . LEU A 1 296 ? -2.488 0.725 13.460 1.00 98.38 296 LEU A O 1
ATOM 2378 N N . LEU A 1 297 ? -1.905 0.558 11.301 1.00 98.31 297 LEU A N 1
ATOM 2379 C CA . LEU A 1 297 ? -2.798 1.623 10.845 1.00 98.31 297 LEU A CA 1
ATOM 2380 C C . LEU A 1 297 ? -4.265 1.217 10.998 1.00 98.31 297 LEU A C 1
ATOM 2382 O O . LEU A 1 297 ? -5.028 1.949 11.626 1.00 98.31 297 LEU A O 1
ATOM 2386 N N . LEU A 1 298 ? -4.654 0.050 10.474 1.00 98.75 298 LEU A N 1
ATOM 2387 C CA . LEU A 1 298 ? -6.028 -0.442 10.578 1.00 98.75 298 LEU A CA 1
ATOM 2388 C C . LEU A 1 298 ? -6.398 -0.733 12.034 1.00 98.75 298 LEU A C 1
ATOM 2390 O O . LEU A 1 298 ? -7.446 -0.291 12.503 1.00 98.75 298 LEU A O 1
ATOM 2394 N N . GLY A 1 299 ? -5.512 -1.422 12.756 1.00 98.31 299 GLY A N 1
ATOM 2395 C CA . GLY A 1 299 ? -5.672 -1.730 14.170 1.00 98.31 299 GLY A CA 1
ATOM 2396 C C . GLY A 1 299 ? -5.869 -0.465 14.995 1.00 98.31 299 GLY A C 1
ATOM 2397 O O . GLY A 1 299 ? -6.830 -0.401 15.748 1.00 98.31 299 GLY A O 1
ATOM 2398 N N . SER A 1 300 ? -5.043 0.570 14.803 1.00 98.00 300 SER A N 1
ATOM 2399 C CA . SER A 1 300 ? -5.182 1.843 15.531 1.00 98.00 300 SER A CA 1
ATOM 2400 C C . SER A 1 300 ? -6.472 2.583 15.180 1.00 98.00 300 SER A C 1
ATOM 2402 O O . SER A 1 300 ? -7.148 3.085 16.071 1.00 98.00 300 SER A O 1
ATOM 2404 N N . LEU A 1 301 ? -6.850 2.648 13.895 1.00 98.06 301 LEU A N 1
ATOM 2405 C CA . LEU A 1 301 ? -8.099 3.303 13.488 1.00 98.06 301 LEU A CA 1
ATOM 2406 C C . LEU A 1 301 ? -9.311 2.629 14.125 1.00 98.06 301 LEU A C 1
ATOM 2408 O O . LEU A 1 301 ? -10.183 3.319 14.648 1.00 98.06 301 LEU A O 1
ATOM 2412 N N . VAL A 1 302 ? -9.368 1.297 14.078 1.00 98.19 302 VAL A N 1
ATOM 2413 C CA . VAL A 1 302 ? -10.489 0.545 14.639 1.00 98.19 302 VAL A CA 1
ATOM 2414 C C . VAL A 1 302 ? -10.440 0.586 16.159 1.00 98.19 302 VAL A C 1
ATOM 2416 O O . VAL A 1 302 ? -11.473 0.832 16.762 1.00 98.19 302 VAL A O 1
ATOM 2419 N N . HIS A 1 303 ? -9.279 0.375 16.786 1.00 97.69 303 HIS A N 1
ATOM 2420 C CA . HIS A 1 303 ? -9.116 0.305 18.244 1.00 97.69 303 HIS A CA 1
ATOM 2421 C C . HIS A 1 303 ? -9.423 1.626 18.950 1.00 97.69 303 HIS A C 1
ATOM 2423 O O . HIS A 1 303 ? -10.132 1.640 19.953 1.00 97.69 303 HIS A O 1
ATOM 2429 N N . SER A 1 304 ? -8.943 2.744 18.409 1.00 96.31 304 SER A N 1
ATOM 2430 C CA . SER A 1 304 ? -9.109 4.042 19.057 1.00 96.31 304 SER A CA 1
ATOM 2431 C C . SER A 1 304 ? -10.504 4.642 18.861 1.00 96.31 304 SER A C 1
ATOM 2433 O O . SER A 1 304 ? -10.957 5.408 19.712 1.00 96.31 304 SER A O 1
ATOM 2435 N N . PHE A 1 305 ? -11.202 4.315 17.767 1.00 95.81 305 PHE A N 1
ATOM 2436 C CA . PHE A 1 305 ? -12.416 5.033 17.375 1.00 95.81 305 PHE A CA 1
ATOM 2437 C C . PHE A 1 305 ? -13.580 4.117 16.997 1.00 95.81 305 PHE A C 1
ATOM 2439 O O . PHE A 1 305 ? -13.423 3.103 16.319 1.00 95.81 305 PHE A O 1
ATOM 2446 N N . GLU A 1 306 ? -14.785 4.543 17.362 1.00 94.94 306 GLU A N 1
ATOM 2447 C CA . GLU A 1 306 ? -16.000 4.130 16.675 1.00 94.94 306 GLU A CA 1
ATOM 2448 C C . GLU A 1 306 ? -16.206 5.015 15.438 1.00 94.94 306 GLU A C 1
ATOM 2450 O O . GLU A 1 306 ? -16.005 6.229 15.482 1.00 94.94 306 GLU A O 1
ATOM 2455 N N . TRP A 1 307 ? -16.591 4.404 14.317 1.00 94.81 307 TRP A N 1
ATOM 2456 C CA . TRP A 1 307 ? -16.703 5.093 13.032 1.00 94.81 307 TRP A CA 1
ATOM 2457 C C . TRP A 1 307 ? -18.147 5.145 12.537 1.00 94.81 307 TRP A C 1
ATOM 2459 O O . TRP A 1 307 ? -18.752 4.124 12.167 1.00 94.81 307 TRP A O 1
ATOM 2469 N N . GLY A 1 308 ? -18.673 6.366 12.486 1.00 91.06 308 GLY A N 1
ATOM 2470 C CA . GLY A 1 308 ? -19.919 6.712 11.816 1.00 91.06 308 GLY A CA 1
ATOM 2471 C C . GLY A 1 308 ? -19.702 7.093 10.351 1.00 91.06 308 GLY A C 1
ATOM 2472 O O . GLY A 1 308 ? -18.600 7.454 9.935 1.00 91.06 308 GLY A O 1
ATOM 2473 N N . LEU A 1 309 ? -20.781 7.034 9.578 1.00 90.44 309 LEU A N 1
ATOM 2474 C CA . LEU A 1 309 ? -20.885 7.649 8.256 1.00 90.44 309 LEU A CA 1
ATOM 2475 C C . LEU A 1 309 ? -21.876 8.811 8.346 1.00 90.44 309 LEU A C 1
ATOM 2477 O O . LEU A 1 309 ? -22.726 8.829 9.238 1.00 90.44 309 LEU A O 1
ATOM 2481 N N . SER A 1 310 ? -21.767 9.775 7.436 1.00 84.12 310 SER A N 1
ATOM 2482 C CA . SER A 1 310 ? -22.768 10.834 7.302 1.00 84.12 310 SER A CA 1
ATOM 2483 C C . SER A 1 310 ? -24.156 10.233 7.042 1.00 84.12 310 SER A C 1
ATOM 2485 O O . SER A 1 310 ? -24.290 9.166 6.443 1.00 84.12 310 SER A O 1
ATOM 2487 N N . GLU A 1 311 ? -25.209 10.902 7.505 1.00 77.38 311 GLU A N 1
ATOM 2488 C CA . GLU A 1 311 ? -26.567 10.372 7.379 1.00 77.38 311 GLU A CA 1
ATOM 2489 C C . GLU A 1 311 ? -26.936 10.132 5.903 1.00 77.38 311 GLU A C 1
ATOM 2491 O O . GLU A 1 311 ? -26.752 10.998 5.048 1.00 77.38 311 GLU A O 1
ATOM 2496 N N . GLY A 1 312 ? -27.415 8.923 5.596 1.00 73.56 312 GLY A N 1
ATOM 2497 C CA . GLY A 1 312 ? -27.799 8.522 4.241 1.00 73.56 312 GLY A CA 1
ATOM 2498 C C . GLY A 1 312 ? -26.645 8.185 3.289 1.00 73.56 312 GLY A C 1
ATOM 2499 O O . GLY A 1 312 ? -26.921 7.807 2.149 1.00 73.56 312 GLY A O 1
ATOM 2500 N N . THR A 1 313 ? -25.377 8.264 3.715 1.00 81.69 313 THR A N 1
ATOM 2501 C CA . THR A 1 313 ? -24.241 7.917 2.848 1.00 81.69 313 THR A CA 1
ATOM 2502 C C . THR A 1 313 ? -23.841 6.449 2.983 1.00 81.69 313 THR A C 1
ATOM 2504 O O . THR A 1 313 ? -23.833 5.859 4.065 1.00 81.69 313 THR A O 1
ATOM 2507 N N . LYS A 1 314 ? -23.504 5.836 1.845 1.00 84.50 314 LYS A N 1
ATOM 2508 C CA . LYS A 1 314 ? -22.835 4.534 1.776 1.00 84.50 314 LYS A CA 1
ATOM 2509 C C . LYS A 1 314 ? -21.458 4.740 1.156 1.00 84.50 314 LYS A C 1
ATOM 2511 O O . LYS A 1 314 ? -21.357 5.543 0.228 1.00 84.50 314 LYS A O 1
ATOM 2516 N N . PRO A 1 315 ? -20.413 4.039 1.620 1.00 89.19 315 PRO A N 1
ATOM 2517 C CA . PRO A 1 315 ? -19.112 4.119 0.978 1.00 89.19 315 PRO A CA 1
ATOM 2518 C C . PRO A 1 315 ? -19.210 3.650 -0.476 1.00 89.19 315 PRO A C 1
ATOM 2520 O O . PRO A 1 315 ? -19.795 2.599 -0.741 1.00 89.19 315 PRO A O 1
ATOM 2523 N N . SER A 1 316 ? -18.626 4.402 -1.409 1.00 90.25 316 SER A N 1
ATOM 2524 C CA . SER A 1 316 ? -18.480 3.941 -2.792 1.00 90.25 316 SER A CA 1
ATOM 2525 C C . SER A 1 316 ? -17.595 2.693 -2.832 1.00 90.25 316 SER A C 1
ATOM 2527 O O . SER A 1 316 ? -16.590 2.624 -2.123 1.00 90.25 316 SER A O 1
ATOM 2529 N N . LEU A 1 317 ? -17.956 1.705 -3.649 1.00 91.56 317 LEU A N 1
ATOM 2530 C CA . LEU A 1 317 ? -17.143 0.511 -3.919 1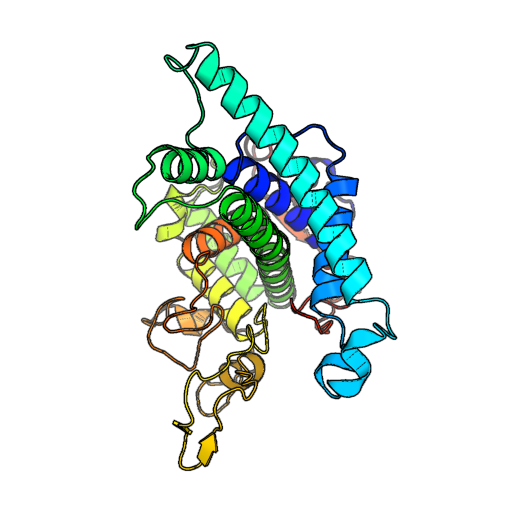.00 91.56 317 LEU A CA 1
ATOM 2531 C C . LEU A 1 317 ? -16.535 0.553 -5.328 1.00 91.56 317 LEU A C 1
ATOM 2533 O O . LEU A 1 317 ? -16.140 -0.477 -5.864 1.00 91.56 317 LEU A O 1
ATOM 2537 N N . GLU A 1 318 ? -16.483 1.738 -5.938 1.00 93.38 318 GLU A N 1
ATOM 2538 C CA . GLU A 1 318 ? -15.936 1.911 -7.278 1.00 93.38 318 GLU A CA 1
ATOM 2539 C C . GLU A 1 318 ? -14.418 2.091 -7.262 1.00 93.38 318 GLU A C 1
ATOM 2541 O O . GLU A 1 318 ? -13.857 2.884 -6.496 1.00 93.38 318 GLU A O 1
ATOM 2546 N N . ASP A 1 319 ? -13.775 1.369 -8.174 1.00 90.88 319 ASP A N 1
ATOM 2547 C CA . ASP A 1 319 ? -12.343 1.404 -8.413 1.00 90.88 319 ASP A CA 1
ATOM 2548 C C . ASP A 1 319 ? -11.954 2.531 -9.380 1.00 90.88 319 ASP A C 1
ATOM 2550 O O . ASP A 1 319 ? -12.510 2.677 -10.472 1.00 90.88 319 ASP A O 1
ATOM 2554 N N . LYS A 1 320 ? -10.883 3.246 -9.043 1.00 91.56 320 LYS A N 1
ATOM 2555 C CA . LYS A 1 320 ? -10.120 4.092 -9.956 1.00 91.56 320 LYS A CA 1
ATOM 2556 C C . LYS A 1 320 ? -8.861 3.350 -10.391 1.00 91.56 320 LYS A C 1
ATOM 2558 O O . LYS A 1 320 ? -7.909 3.199 -9.621 1.00 91.56 320 LYS A O 1
ATOM 2563 N N . PHE A 1 321 ? -8.853 2.907 -11.646 1.00 89.38 321 PHE A N 1
ATOM 2564 C CA . PHE A 1 321 ? -7.726 2.181 -12.226 1.00 89.38 321 PHE A CA 1
ATOM 2565 C C . PHE A 1 321 ? -6.456 3.046 -12.318 1.00 89.38 321 PHE A C 1
ATOM 2567 O O . PHE A 1 321 ? -6.500 4.224 -12.678 1.00 89.38 321 PHE A O 1
ATOM 2574 N N . GLY A 1 322 ? -5.314 2.427 -12.032 1.00 88.56 322 GLY A N 1
ATOM 2575 C CA . GLY A 1 322 ? -3.977 3.012 -12.088 1.00 88.56 322 GLY A CA 1
ATOM 2576 C C . GLY A 1 322 ? -2.925 1.966 -11.710 1.00 88.56 322 GLY A C 1
ATOM 2577 O O . GLY A 1 322 ? -3.248 0.784 -11.588 1.00 88.56 322 GLY A O 1
ATOM 2578 N N . ILE A 1 323 ? -1.672 2.389 -11.487 1.00 87.94 323 ILE A N 1
ATOM 2579 C CA . ILE A 1 323 ? -0.641 1.501 -10.903 1.00 87.94 323 ILE A CA 1
ATOM 2580 C C . ILE A 1 323 ? -1.121 0.963 -9.552 1.00 87.94 323 ILE A C 1
ATOM 2582 O O . ILE A 1 323 ? -0.980 -0.225 -9.265 1.00 87.94 323 ILE A O 1
ATOM 2586 N N . VAL A 1 324 ? -1.690 1.859 -8.745 1.00 92.25 324 VAL A N 1
ATOM 2587 C CA . VAL A 1 324 ? -2.365 1.545 -7.492 1.00 92.25 324 VAL A CA 1
ATOM 2588 C C . VAL A 1 324 ? -3.868 1.644 -7.726 1.00 92.25 324 VAL A C 1
ATOM 2590 O O . VAL A 1 324 ? -4.346 2.692 -8.162 1.00 92.25 324 VAL A O 1
ATOM 2593 N N . LEU A 1 325 ? -4.602 0.573 -7.431 1.00 92.12 325 LEU A N 1
ATOM 2594 C CA . LEU A 1 325 ? -6.060 0.550 -7.442 1.00 92.12 325 LEU A CA 1
ATOM 2595 C C . LEU A 1 325 ? -6.574 1.339 -6.235 1.00 92.12 325 LEU A C 1
ATOM 2597 O O . LEU A 1 325 ? -6.498 0.882 -5.093 1.00 92.12 325 LEU A O 1
ATOM 2601 N N . LYS A 1 326 ? -7.036 2.562 -6.489 1.00 92.81 326 LYS A N 1
ATOM 2602 C CA . LYS A 1 326 ? -7.594 3.455 -5.464 1.00 92.81 326 LYS A CA 1
ATOM 2603 C C . LYS A 1 326 ? -9.113 3.470 -5.574 1.00 92.81 326 LYS A C 1
ATOM 2605 O O . LYS A 1 326 ? -9.660 3.072 -6.596 1.00 92.81 326 LYS A O 1
ATOM 2610 N N . LYS A 1 327 ? -9.795 3.982 -4.557 1.00 94.06 327 LYS A N 1
ATOM 2611 C CA . LYS A 1 327 ? -11.224 4.289 -4.660 1.00 94.06 327 LYS A CA 1
ATOM 2612 C C . LYS A 1 327 ? -11.445 5.488 -5.583 1.00 94.06 327 LYS A C 1
ATOM 2614 O O . LYS A 1 327 ? -10.622 6.409 -5.608 1.00 94.06 327 LYS A O 1
ATOM 2619 N N . THR A 1 328 ? -12.561 5.507 -6.308 1.00 92.75 328 THR A N 1
ATOM 2620 C CA . THR A 1 328 ? -12.999 6.701 -7.054 1.00 92.75 328 THR A CA 1
ATOM 2621 C C . THR A 1 328 ? -13.323 7.853 -6.107 1.00 92.75 328 THR A C 1
ATOM 2623 O O . THR A 1 328 ? -12.919 8.989 -6.353 1.00 92.75 328 THR A O 1
ATOM 2626 N N . GLU A 1 329 ? -13.991 7.541 -4.998 1.00 93.75 329 GLU A N 1
ATOM 2627 C CA . GLU A 1 329 ? -14.335 8.484 -3.937 1.00 93.75 329 GLU A CA 1
ATOM 2628 C C . GLU A 1 329 ? -13.669 8.048 -2.633 1.00 93.75 329 GLU A C 1
ATOM 2630 O O . GLU A 1 329 ? -13.834 6.905 -2.192 1.00 93.75 329 GLU A O 1
ATOM 2635 N N . SER A 1 330 ? -12.905 8.954 -2.019 1.00 94.31 330 SER A N 1
ATOM 2636 C CA . SER A 1 330 ? -12.251 8.676 -0.742 1.00 94.31 330 SER A CA 1
ATOM 2637 C C . SER A 1 330 ? -13.272 8.432 0.364 1.00 94.31 330 SER A C 1
ATOM 2639 O O . SER A 1 330 ? -14.318 9.080 0.435 1.00 94.31 330 SER A O 1
ATOM 2641 N N . LEU A 1 331 ? -12.942 7.515 1.268 1.00 95.12 331 LEU A N 1
ATOM 2642 C CA . LEU A 1 331 ? -13.766 7.206 2.421 1.00 95.12 331 LEU A CA 1
ATOM 2643 C C . LEU A 1 331 ? -13.729 8.363 3.426 1.00 95.12 331 LEU A C 1
ATOM 2645 O O . LEU A 1 331 ? -12.685 8.686 4.001 1.00 95.12 331 LEU A O 1
ATOM 2649 N N . VAL A 1 332 ? -14.901 8.941 3.680 1.00 95.12 332 VAL A N 1
ATOM 2650 C CA . VAL A 1 332 ? -15.103 9.961 4.709 1.00 95.12 332 VAL A CA 1
ATOM 2651 C C . VAL A 1 332 ? -15.874 9.349 5.874 1.00 95.12 332 VAL A C 1
ATOM 2653 O O . VAL A 1 332 ? -16.989 8.859 5.699 1.00 95.12 332 VAL A O 1
ATOM 2656 N N . GLY A 1 333 ? -15.271 9.370 7.061 1.00 93.88 333 GLY A N 1
ATOM 2657 C CA . GLY A 1 333 ? -15.857 8.843 8.292 1.00 93.88 333 GLY A CA 1
ATOM 2658 C C . GLY A 1 333 ? -15.927 9.897 9.392 1.00 93.88 333 GLY A C 1
ATOM 2659 O O . GLY A 1 333 ? -15.163 10.862 9.389 1.00 93.88 333 GLY A O 1
ATOM 2660 N N . ILE A 1 334 ? -16.839 9.706 10.343 1.00 94.50 334 ILE A N 1
ATOM 2661 C CA . ILE A 1 334 ? -16.965 10.546 11.539 1.00 94.50 334 ILE A CA 1
ATOM 2662 C C . ILE A 1 334 ? -16.454 9.731 12.734 1.00 94.50 334 ILE A C 1
ATOM 2664 O O . ILE A 1 334 ? -17.116 8.762 13.119 1.00 94.50 334 ILE A O 1
ATOM 2668 N N . PRO A 1 335 ? -15.282 10.071 13.300 1.00 94.75 335 PRO A N 1
ATOM 2669 C CA . PRO A 1 335 ? -14.723 9.353 14.435 1.00 94.75 335 PRO A CA 1
ATOM 2670 C C . PRO A 1 335 ? -15.394 9.778 15.746 1.00 94.75 335 PRO A C 1
ATOM 2672 O O . PRO A 1 335 ? -15.613 10.968 16.003 1.00 94.75 335 PRO A O 1
ATOM 2675 N N . VAL A 1 336 ? -15.645 8.794 16.604 1.00 92.44 336 VAL A N 1
ATOM 2676 C CA . VAL A 1 336 ? -16.066 8.953 17.999 1.00 92.44 336 VAL A CA 1
ATOM 2677 C C . VAL A 1 336 ? -15.066 8.217 18.887 1.00 92.44 336 VAL A C 1
ATOM 2679 O O . VAL A 1 336 ? -14.629 7.116 18.557 1.00 92.44 336 VAL A O 1
ATOM 2682 N N . ALA A 1 337 ? -14.672 8.832 20.000 1.00 91.88 337 ALA A N 1
ATOM 2683 C CA . ALA A 1 337 ? -13.743 8.240 20.960 1.00 91.88 337 ALA A CA 1
ATOM 2684 C C . ALA A 1 337 ? -14.274 6.897 21.490 1.00 91.88 337 ALA A C 1
ATOM 2686 O O . ALA A 1 337 ? -15.411 6.838 21.958 1.00 91.88 337 ALA A O 1
ATOM 2687 N N . ARG A 1 338 ? -13.452 5.841 21.461 1.00 92.94 338 ARG A N 1
ATOM 2688 C CA . ARG A 1 338 ? -13.795 4.532 22.046 1.00 92.94 338 ARG A CA 1
ATOM 2689 C C . ARG A 1 338 ? -13.070 4.253 23.362 1.00 92.94 338 ARG A C 1
ATOM 2691 O O . ARG A 1 338 ? -13.633 3.649 24.271 1.00 92.94 338 ARG A O 1
ATOM 2698 N N . LEU A 1 339 ? -11.814 4.676 23.457 1.00 90.62 339 LEU A N 1
ATOM 2699 C CA . LEU A 1 339 ? -10.957 4.495 24.628 1.00 90.62 339 LEU A CA 1
ATOM 2700 C C . LEU A 1 339 ? -11.256 5.545 25.714 1.00 90.62 339 LEU A C 1
ATOM 2702 O O . LEU A 1 339 ? -11.538 6.697 25.371 1.00 90.62 339 LEU A O 1
ATOM 2706 N N . PRO A 1 340 ? -11.185 5.165 27.005 1.00 84.75 340 PRO A N 1
ATOM 2707 C CA . PRO A 1 340 ? -11.637 5.993 28.122 1.00 84.75 340 PRO A CA 1
ATOM 2708 C C . PRO A 1 340 ? -10.658 7.097 28.544 1.00 84.75 340 PRO A C 1
ATOM 2710 O O . PRO A 1 340 ? -11.094 8.072 29.152 1.00 84.75 340 PRO A O 1
ATOM 2713 N N . ASN A 1 341 ? -9.356 6.950 28.281 1.00 84.12 341 ASN A N 1
ATOM 2714 C CA . ASN A 1 341 ? -8.340 7.921 28.684 1.00 84.12 341 ASN A CA 1
ATOM 2715 C C . ASN A 1 341 ? -7.811 8.682 27.445 1.00 84.12 341 ASN A C 1
ATOM 2717 O O . ASN A 1 341 ? -7.763 8.178 26.325 1.00 84.12 341 ASN A O 1
ATOM 2721 N N . LEU A 1 342 ? -7.507 9.966 27.632 1.00 81.25 342 LEU A N 1
ATOM 2722 C CA . LEU A 1 342 ? -7.029 10.855 26.573 1.00 81.25 342 LEU A CA 1
ATOM 2723 C C . LEU A 1 342 ? -5.587 10.533 26.166 1.00 81.25 342 LEU A C 1
ATOM 2725 O O . LEU A 1 342 ? -5.194 10.832 25.041 1.00 81.25 342 LEU A O 1
ATOM 2729 N N . GLU A 1 343 ? -4.804 9.924 27.060 1.00 82.75 343 GLU A N 1
ATOM 2730 C CA . GLU A 1 343 ? -3.405 9.563 26.809 1.00 82.75 343 GLU A CA 1
ATOM 2731 C C . GLU A 1 343 ? -3.252 8.560 25.661 1.00 82.75 343 GLU A C 1
ATOM 2733 O O . GLU A 1 343 ? -2.299 8.677 24.899 1.00 82.75 343 GLU A O 1
ATOM 2738 N N . GLN A 1 344 ? -4.209 7.645 25.451 1.00 83.56 344 GLN A N 1
ATOM 2739 C CA . GLN A 1 344 ? -4.138 6.693 24.331 1.00 83.56 344 GLN A CA 1
ATOM 2740 C C . GLN A 1 344 ? -4.366 7.338 22.953 1.00 83.56 344 GLN A C 1
ATOM 2742 O O . GLN A 1 344 ? -4.221 6.671 21.928 1.00 83.56 344 GLN A O 1
ATOM 2747 N N . TYR A 1 345 ? -4.724 8.624 22.911 1.00 83.19 345 TYR A N 1
ATOM 2748 C CA . TYR A 1 345 ? -4.872 9.383 21.671 1.00 83.19 345 TYR A CA 1
ATOM 2749 C C . TYR A 1 345 ? -3.734 10.375 21.423 1.00 83.19 345 TYR A C 1
ATOM 2751 O O . TYR A 1 345 ? -3.748 11.037 20.384 1.00 83.19 345 TYR A O 1
ATOM 2759 N N . GLN A 1 346 ? -2.792 10.525 22.361 1.00 72.75 346 GLN A N 1
ATOM 2760 C CA . GLN A 1 346 ? -1.633 11.411 22.209 1.00 72.75 346 GLN A CA 1
ATOM 2761 C C . GLN A 1 346 ? -0.524 10.737 21.412 1.00 72.75 346 GLN A C 1
ATOM 2763 O O . GLN A 1 346 ? 0.103 11.477 20.611 1.00 72.75 346 GLN A O 1
#

pLDDT: mean 91.25, std 9.17, range [45.31, 98.88]

Solvent-accessible surface area (backbone atoms only — not comparable to full-atom values): 19762 Å² total; per-residue (Å²): 88,63,39,67,52,61,78,37,60,82,35,84,38,56,50,42,61,46,37,32,55,45,35,40,54,51,48,44,34,51,39,61,55,61,82,67,88,57,59,64,66,58,57,48,50,53,51,56,52,48,54,51,52,73,52,48,91,54,70,36,80,80,39,64,90,46,44,91,65,43,86,81,44,52,64,62,50,48,51,53,53,52,50,52,55,46,51,54,49,51,52,54,51,51,56,52,50,52,47,51,74,69,66,58,73,82,72,83,82,72,85,22,48,50,52,55,48,48,52,39,32,71,68,62,46,89,90,70,40,47,53,75,66,54,49,46,49,51,54,49,52,51,48,66,58,54,31,54,44,44,26,38,44,39,44,49,35,54,48,52,32,70,76,34,56,72,60,36,55,53,43,47,51,51,44,48,72,75,51,38,72,88,49,63,76,50,83,88,50,54,89,74,42,57,63,55,51,16,39,50,51,41,30,34,37,72,50,25,36,37,36,42,55,82,72,42,62,43,94,51,65,45,73,58,97,88,40,81,43,58,47,71,44,81,42,72,51,53,41,48,58,48,33,41,30,67,93,76,30,85,66,37,88,60,96,55,33,72,75,46,72,89,50,86,80,45,87,82,46,94,50,80,58,57,46,69,46,50,63,74,102,72,34,56,86,55,52,73,57,45,54,50,49,38,49,46,52,46,46,36,53,54,58,48,28,44,78,43,61,59,89,95,60,74,80,71,89,49,76,32,86,59,65,56,44,34,60,68,54,78,54,59,33,28,43,39,84,59,47,88,56,72,73,70,39,105

InterPro domains:
  IPR001128 Cytochrome P450 [PF00067] (1-328)
  IPR001128 Cytochrome P450 [PR00385] (145-162)
  IPR001128 Cytochrome P450 [PR00385] (198-209)
  IPR001128 Cytochrome P450 [PR00385] (275-284)
  IPR001128 Cytochrome P450 [PR00385] (284-295)
  IPR002401 Cytochrome P450, E-class, group I [PR00463] (1-4)
  IPR002401 Cytochrome P450, E-class, group I [PR00463] (197-215)
  IPR002401 Cytochrome P450, E-class, group I [PR00463] (238-262)
  IPR002401 Cytochrome P450, E-class, group I [PR00463] (274-284)
  IPR002401 Cytochrome P450, E-class, group I [PR00463] (284-307)
  IPR017972 Cytochrome P450, conserved site [PS00086] (277-286)
  IPR036396 Cytochrome P450 superfamily [G3DSA:1.10.630.10] (1-333)
  IPR036396 Cytochrome P450 superfamily [SSF48264] (2-331)

Sequence (346 aa):
MVKEIHGKFGSSVNIYEQLSATALRVMMSTLWGDDPSQDLIEFRKRLDEIVITFGAPNVSDFFPILAPFDLQGIESKGKEQVSWFYGVFESMIKNRRNIRDDGKEKENIRKDFMQQLLELHWRGDEKNSLSINEVKALLLDMMVAGTDTVPAAVEWAMTELLCHRDKMTKLVKELDMVVGNQNTVEDSHIPQLVYLDAVIKETLRLHPVAPLLIPRVPSKTTVIGGFTVPKGCRVFINAWVIQRDPELWDDPLRFHPERFLETDINYRSNNFGFIPFGSGRRICVGVSLAEKMMALLLGSLVHSFEWGLSEGTKPSLEDKFGIVLKKTESLVGIPVARLPNLEQYQ

Radius of gyration: 22.09 Å; Cα contacts (8 Å, |Δi|>4): 429; chains: 1; bounding box: 63×46×63 Å

Secondary structure (DSSP, 8-state):
-HHHHHTTTTS-EEHHHHHHHHHHHHHHHHHHSS---S-HHHHHHHHHHHHHHHHS--HHHH-GGGGGG-TTSHHHHHHHHHHHHHHHHHHHHHHHHHHHHTT-TTS-----HHHHHHHHHHT--TTTPPPHHHHHHHHHHHHHHHHHHHHHHHHHHHHHHHH-HHHHHHHHHHHHHHT-SSS---TTTGGG-HHHHHHHHHHHHHS-SSTT-S-B--SS-EEETTEEE-TT--B---HHHHTT-TTTSSSTTS--GGGGTT----TTSS-TT--TT--GGGS-TTHHHHHHHHHHHHHHHHHHEEEE--TT------EE-SSS-EESS--EEEEEE-SSSSGGG-

Organism: Gossypium tomentosum (NCBI:txid34277)

Nearest PDB structures (foldseek):
  4nkx-assembly2_B  TM=8.481E-01  e=1.780E-17  Homo sapiens
  5e58-assembly4_D  TM=7.921E-01  e=5.399E-15  Neotoma lepida
  8vz7-assembly1_A  TM=8.430E-01  e=3.074E-14  Homo sapiens
  4ejh-assembly8_H  TM=8.063E-01  e=2.783E-14  Homo sapiens
  3gph-assembly2_B  TM=8.127E-01  e=5.488E-13  Homo sapiens

Foldseek 3Di:
DLLVQVVQFPHKDQLLVVLLLVLLVVLCCQAANDDPPPDSVVVSVLLVVLQCLVFDDFPCVVVVVCVVVSVVCSVVSNVVSLVVLLVVVVVSVVVVVVCVVVVVPPDDPPPHNLVVLVVQQVVPPPVRHDDSVRSSVVSSVSSSVRNNQLSQLLQLLVQQCVVPVVLLVVLLVQLCVQQNQPGADDPVSLVSSLLLLLSSQLSCLQFQFQQFADWDFDCAFDDDPNDIDHGGDTHTHRSNCLSQPCVLDPVSNDRDSVVRNPDPDDQADPPPSRPSQHYDPRRHPCRVVSSSSNSNSNSRQSNFWDKDDPPPDRDDPDWDDTSTTHHPDGDMIRTDGDRDDCVNSD